Protein AF-X1IYK1-F1 (afdb_monomer)

pLDDT: mean 95.73, std 3.23, range [72.94, 98.81]

Sequence (205 aa):
MELVTGGYLEGFYYHPRVDKEFLSQKGEGLIALSGCAKGEIPFLLSQNKVDKAKEICQFYKNLYGEDFYLEVQDVGLEFQKKINSSLVNLSQELSIPLIATNDVHYLNKEDAQAQDVLLCIQTGKTLDDTNRLKFSSSELYFRSSEEMEKTFSHLPQAISNTALISEKCNLELELGKIHLPVYRAPDGHNLDEYLRKLCQERLPD

Radius of gyration: 24.8 Å; Cα contacts (8 Å, |Δi|>4): 222; chains: 1; bounding box: 59×47×69 Å

Nearest PDB structures (foldseek):
  4iqj-assembly1_B  TM=9.342E-01  e=1.473E-15  Thermus aquaticus
  4iqj-assembly1_A  TM=9.490E-01  e=3.156E-15  Thermus aquaticus
  4iqj-assembly1_D  TM=9.235E-01  e=7.171E-15  Thermus aquaticus
  3e0d-assembly2_B  TM=9.280E-01  e=1.367E-14  Thermus aquaticus
  5fku-assembly1_A  TM=9.350E-01  e=6.443E-12  Escherichia coli K-12

InterPro domains:
  IPR004013 PHP domain [PF02811] (1-74)
  IPR004805 Error-prone DNA polymerase/DNA polymerase III subunit alpha DnaE/PolC [PTHR32294] (1-203)
  IPR016195 Polymerase/histidinol phosphatase-like [SSF89550] (7-165)

Foldseek 3Di:
DVQQVCQVPPVDDPGRDDDLVVCLVVVPPDQDEQDACPRPLNVCVLVVVLVVSLVVQVSVCVRNPLSYEYEQECQPDPSSVSSNVSSVVSCVVVVHHYAYDHQADEADLVCLVVVQVVQCVVVVHDPPDPPGDHDPGSRNHDDDLVVRCVVCVVPVRNHVVVVVVVVSDDDDDDPPDDDDPDDQDPPRDDPVVSVVVVCVVPDDD

Organism: NCBI:txid412755

Structure (mmCIF, N/CA/C/O backbone):
data_AF-X1IYK1-F1
#
_entry.id   AF-X1IYK1-F1
#
loop_
_atom_site.group_PDB
_atom_site.id
_atom_site.type_symbol
_atom_site.label_atom_id
_atom_site.label_alt_id
_atom_site.label_comp_id
_atom_site.label_asym_id
_atom_site.label_entity_id
_atom_site.label_seq_id
_atom_site.pdbx_PDB_ins_code
_atom_site.Cartn_x
_atom_site.Cartn_y
_atom_site.Cartn_z
_atom_site.occupancy
_atom_site.B_iso_or_equiv
_atom_site.auth_seq_id
_atom_site.auth_comp_id
_atom_site.auth_asym_id
_atom_site.auth_atom_id
_atom_site.pdbx_PDB_model_num
ATOM 1 N N . MET A 1 1 ? 4.252 -3.314 -13.281 1.00 88.12 1 MET A N 1
ATOM 2 C CA . MET A 1 1 ? 4.330 -2.159 -14.212 1.00 88.12 1 MET A CA 1
ATOM 3 C C . MET A 1 1 ? 3.024 -1.967 -14.979 1.00 88.12 1 MET A C 1
ATOM 5 O O . MET A 1 1 ? 2.478 -0.873 -14.944 1.00 88.12 1 MET A O 1
ATOM 9 N N . GLU A 1 2 ? 2.483 -3.015 -15.606 1.00 95.56 2 GLU A N 1
ATOM 10 C CA . GLU A 1 2 ? 1.302 -2.921 -16.484 1.00 95.56 2 GLU A CA 1
ATOM 11 C C . GLU A 1 2 ? 0.041 -2.361 -15.811 1.00 95.56 2 GLU A C 1
ATOM 13 O O . GLU A 1 2 ? -0.634 -1.542 -16.420 1.00 95.56 2 GLU A O 1
ATOM 18 N N . LEU A 1 3 ? -0.249 -2.721 -14.553 1.00 96.56 3 LEU A N 1
ATOM 19 C CA . LEU A 1 3 ? -1.414 -2.190 -13.826 1.00 96.56 3 LEU A CA 1
ATOM 20 C C . LEU A 1 3 ? -1.395 -0.658 -13.715 1.00 96.56 3 LEU A C 1
ATOM 22 O O . LEU A 1 3 ? -2.411 -0.006 -13.939 1.00 96.56 3 LEU A O 1
ATOM 26 N N . VAL A 1 4 ? -0.229 -0.078 -13.414 1.00 96.62 4 VAL A N 1
ATOM 27 C CA . VAL A 1 4 ? -0.064 1.380 -13.330 1.00 96.62 4 VAL A CA 1
ATOM 28 C C . VAL A 1 4 ? -0.251 1.997 -14.713 1.00 96.62 4 VAL A C 1
ATOM 30 O O . VAL A 1 4 ? -1.043 2.922 -14.867 1.00 96.62 4 VAL A O 1
ATOM 33 N N . THR A 1 5 ? 0.422 1.457 -15.732 1.00 97.06 5 THR A N 1
ATOM 34 C CA . THR A 1 5 ? 0.303 1.940 -17.113 1.00 97.06 5 THR A CA 1
ATOM 35 C C . THR A 1 5 ? -1.140 1.881 -17.618 1.00 97.06 5 THR A C 1
ATOM 37 O O . THR A 1 5 ? -1.650 2.897 -18.082 1.00 97.06 5 THR A O 1
ATOM 40 N N . GLY A 1 6 ? -1.825 0.745 -17.473 1.00 96.69 6 GLY A N 1
ATOM 41 C CA . GLY A 1 6 ? -3.224 0.585 -17.876 1.00 96.69 6 GLY A CA 1
ATOM 42 C C . GLY A 1 6 ? -4.160 1.512 -17.100 1.00 96.69 6 GLY A C 1
ATOM 43 O O . GLY A 1 6 ? -5.033 2.143 -17.691 1.00 96.69 6 GLY A O 1
ATOM 44 N N . GLY A 1 7 ? -3.919 1.713 -15.799 1.00 97.31 7 GLY A N 1
ATOM 45 C CA . GLY A 1 7 ? -4.703 2.655 -15.002 1.00 97.31 7 GLY A CA 1
ATOM 46 C C . GLY A 1 7 ? -4.635 4.099 -15.509 1.00 97.31 7 GLY A C 1
ATOM 47 O O . GLY A 1 7 ? -5.638 4.810 -15.449 1.00 97.31 7 GLY A O 1
ATOM 48 N N . TYR A 1 8 ? -3.483 4.524 -16.037 1.00 97.62 8 TYR A N 1
ATOM 49 C CA . TYR A 1 8 ? -3.305 5.848 -16.641 1.00 97.62 8 TYR A CA 1
ATOM 50 C C . TYR A 1 8 ? -3.786 5.934 -18.092 1.00 97.62 8 TYR A C 1
ATOM 52 O O . TYR A 1 8 ? -4.369 6.949 -18.464 1.00 97.62 8 TYR A O 1
ATOM 60 N N . LEU A 1 9 ? -3.520 4.918 -18.916 1.00 97.25 9 LEU A N 1
ATOM 61 C CA . LEU A 1 9 ? -3.817 4.968 -20.351 1.00 97.25 9 LEU A CA 1
ATOM 62 C C . LEU A 1 9 ? -5.276 4.627 -20.674 1.00 97.25 9 LEU A C 1
ATOM 64 O O . LEU A 1 9 ? -5.842 5.208 -21.595 1.00 97.25 9 LEU A O 1
ATOM 68 N N . GLU A 1 10 ? -5.882 3.709 -19.922 1.00 96.50 10 GLU A N 1
ATOM 69 C CA . GLU A 1 10 ? -7.191 3.124 -20.245 1.00 96.50 10 GLU A CA 1
ATOM 70 C C . GLU A 1 10 ? -8.228 3.373 -19.138 1.00 96.50 10 GLU A C 1
ATOM 72 O O . GLU A 1 10 ? -9.404 3.596 -19.419 1.00 96.50 10 GLU A O 1
ATOM 77 N N . GLY A 1 11 ? -7.804 3.387 -17.869 1.00 96.38 11 GLY A N 1
ATOM 78 C CA . GLY A 1 11 ? -8.706 3.482 -16.712 1.00 96.38 11 GLY A CA 1
ATOM 79 C C . GLY A 1 11 ? -8.981 4.895 -16.178 1.00 96.38 11 GLY A C 1
ATOM 80 O O . GLY A 1 11 ? -9.769 5.061 -15.229 1.00 96.38 11 GLY A O 1
ATOM 81 N N . PHE A 1 12 ? -8.336 5.920 -16.742 1.00 96.88 12 PHE A N 1
ATOM 82 C CA . PHE A 1 12 ? -8.345 7.269 -16.180 1.00 96.88 12 PHE A CA 1
ATOM 83 C C . PHE A 1 12 ? -9.724 7.933 -16.284 1.00 96.88 12 PHE A C 1
ATOM 85 O O . PHE A 1 12 ? -10.325 8.019 -17.352 1.00 96.88 12 PHE A O 1
ATOM 92 N N . TYR A 1 13 ? -10.217 8.442 -15.154 1.00 94.56 13 TYR A N 1
ATOM 93 C CA . TYR A 1 13 ? -11.385 9.327 -15.110 1.00 94.56 13 TYR A CA 1
ATOM 94 C C . TYR A 1 13 ? -11.055 10.579 -14.295 1.00 94.56 13 TYR A C 1
ATOM 96 O O . TYR A 1 13 ? -10.444 11.497 -14.824 1.00 94.56 13 TYR A O 1
ATOM 104 N N . TYR A 1 14 ? -11.368 10.603 -12.997 1.00 93.38 14 TYR A N 1
ATOM 105 C CA . TYR A 1 14 ? -10.809 11.605 -12.075 1.00 93.38 14 TYR A CA 1
ATOM 106 C C . TYR A 1 14 ? -9.432 11.194 -11.536 1.00 93.38 14 TYR A C 1
ATOM 108 O O . TYR A 1 14 ? -8.589 12.039 -11.247 1.00 93.38 14 TYR A O 1
ATOM 116 N N . HIS A 1 15 ? -9.210 9.885 -11.426 1.00 94.94 15 HIS A N 1
ATOM 117 C CA . HIS A 1 15 ? -7.968 9.253 -10.995 1.00 94.94 15 HIS A CA 1
ATOM 118 C C . HIS A 1 15 ? -7.678 8.054 -11.911 1.00 94.94 15 HIS A C 1
ATOM 120 O O . HIS A 1 15 ? -8.626 7.525 -12.511 1.00 94.94 15 HIS A O 1
ATOM 126 N N . PRO A 1 16 ? -6.412 7.613 -12.031 1.00 96.44 16 PRO A N 1
ATOM 127 C CA . PRO A 1 16 ? -6.095 6.345 -12.677 1.00 96.44 16 PRO A CA 1
ATOM 128 C C . PRO A 1 16 ? -6.697 5.195 -11.861 1.00 96.44 16 PRO A C 1
ATOM 130 O O . PRO A 1 16 ? -6.587 5.175 -10.634 1.00 96.44 16 PRO A O 1
ATOM 133 N N . ARG A 1 17 ? -7.380 4.258 -12.522 1.00 97.06 17 ARG A N 1
ATOM 134 C CA . ARG A 1 17 ? -8.112 3.155 -11.872 1.00 97.06 17 ARG A CA 1
ATOM 135 C C . ARG A 1 17 ? -7.851 1.853 -12.608 1.00 97.06 17 ARG A C 1
ATOM 137 O O . ARG A 1 17 ? -7.695 1.864 -13.820 1.00 97.06 17 ARG A O 1
ATOM 144 N N . VAL A 1 18 ? -7.885 0.746 -11.884 1.00 96.62 18 VAL A N 1
ATOM 145 C CA . VAL A 1 18 ? -7.850 -0.605 -12.452 1.00 96.62 18 VAL A CA 1
ATOM 146 C C . VAL A 1 18 ? -9.131 -1.332 -12.068 1.00 96.62 18 VAL A C 1
ATOM 148 O O . VAL A 1 18 ? -9.671 -1.097 -10.984 1.00 96.62 18 VAL A O 1
ATOM 151 N N . ASP A 1 19 ? -9.640 -2.177 -12.958 1.00 95.69 19 ASP A N 1
ATOM 152 C CA . ASP A 1 19 ? -10.794 -3.023 -12.672 1.00 95.69 19 ASP A CA 1
ATOM 153 C C . ASP A 1 19 ? -10.370 -4.438 -12.250 1.00 95.69 19 ASP A C 1
ATOM 155 O O . ASP A 1 19 ? -9.202 -4.829 -12.317 1.00 95.69 19 ASP A O 1
ATOM 159 N N . LYS A 1 20 ? -11.343 -5.210 -11.763 1.00 96.31 20 LYS A N 1
ATOM 160 C CA . LYS A 1 20 ? -11.120 -6.569 -11.261 1.00 96.31 20 LYS A CA 1
ATOM 161 C C . LYS A 1 20 ? -10.752 -7.561 -12.356 1.00 96.31 20 LYS A C 1
ATOM 163 O O . LYS A 1 20 ? -10.073 -8.542 -12.062 1.00 96.31 20 LYS A O 1
ATOM 168 N N . GLU A 1 21 ? -11.194 -7.331 -13.587 1.00 95.75 21 GLU A N 1
ATOM 169 C CA . GLU A 1 21 ? -10.852 -8.191 -14.715 1.00 95.75 21 GLU A CA 1
ATOM 170 C C . GLU A 1 21 ? -9.367 -8.036 -15.044 1.00 95.75 21 GLU A C 1
ATOM 172 O O . GLU A 1 21 ? -8.635 -9.023 -15.101 1.00 95.75 21 GLU A O 1
ATOM 177 N N . PHE A 1 22 ? -8.890 -6.797 -15.127 1.00 95.88 22 PHE A N 1
ATOM 178 C CA . PHE A 1 22 ? -7.490 -6.493 -15.365 1.00 95.88 22 PHE A CA 1
ATOM 179 C C . PHE A 1 22 ? -6.596 -6.934 -14.201 1.00 95.88 22 PHE A C 1
ATOM 181 O O . PHE A 1 22 ? -5.535 -7.517 -14.431 1.00 95.88 22 PHE A O 1
ATOM 188 N N . LEU A 1 23 ? -7.048 -6.767 -12.949 1.00 95.75 23 LEU A N 1
ATOM 189 C CA . LEU A 1 23 ? -6.372 -7.355 -11.784 1.00 95.75 23 LEU A CA 1
ATOM 190 C C . LEU A 1 23 ? -6.286 -8.882 -11.884 1.00 95.75 23 LEU A C 1
ATOM 192 O O . LEU A 1 23 ? -5.250 -9.447 -11.546 1.00 95.75 23 LEU A O 1
ATOM 196 N N . SER A 1 24 ? -7.331 -9.546 -12.387 1.00 95.12 24 SER A N 1
ATOM 197 C CA . SER A 1 24 ? -7.333 -11.004 -12.555 1.00 95.12 24 SER A CA 1
ATOM 198 C C . SER A 1 24 ? -6.338 -11.476 -13.616 1.00 95.12 24 SER A C 1
ATOM 200 O O . SER A 1 24 ? -5.760 -12.549 -13.488 1.00 95.12 24 SER A O 1
ATOM 202 N N . GLN A 1 25 ? -6.104 -10.663 -14.647 1.00 95.38 25 GLN A N 1
ATOM 203 C CA . GLN A 1 25 ? -5.143 -10.962 -15.711 1.00 95.38 25 GLN A CA 1
ATOM 204 C C . GLN A 1 25 ? -3.691 -10.677 -15.305 1.00 95.38 25 GLN A C 1
ATOM 206 O O . GLN A 1 25 ? -2.776 -11.301 -15.836 1.00 95.38 25 GLN A O 1
ATOM 211 N N . LYS A 1 26 ? -3.470 -9.710 -14.405 1.00 95.31 26 LYS A N 1
ATOM 212 C CA . LYS A 1 26 ? -2.141 -9.180 -14.044 1.00 95.31 26 LYS A CA 1
ATOM 213 C C . LYS A 1 26 ? -1.785 -9.375 -12.565 1.00 95.31 26 LYS A C 1
ATOM 215 O O . LYS A 1 26 ? -0.943 -8.649 -12.041 1.00 95.31 26 LYS A O 1
ATOM 220 N N . GLY A 1 27 ? -2.451 -10.313 -11.892 1.00 89.12 27 GLY A N 1
ATOM 221 C CA . GLY A 1 27 ? -2.323 -10.557 -10.452 1.00 89.12 27 GLY A CA 1
ATOM 222 C C . GLY A 1 27 ? -1.130 -11.424 -10.039 1.00 89.12 27 GLY A C 1
ATOM 223 O O . GLY A 1 27 ? -0.798 -11.464 -8.858 1.00 89.12 27 GLY A O 1
ATOM 224 N N . GLU A 1 28 ? -0.485 -12.112 -10.984 1.00 93.44 28 GLU A N 1
ATOM 225 C CA . GLU A 1 28 ? 0.642 -13.006 -10.699 1.00 93.44 28 GLU A CA 1
ATOM 226 C C . GLU A 1 28 ? 1.837 -12.247 -10.097 1.00 93.44 28 GLU A C 1
ATOM 228 O O . GLU A 1 28 ? 2.225 -11.181 -10.578 1.00 93.44 28 GLU A O 1
ATOM 233 N N . GLY A 1 29 ? 2.427 -12.809 -9.036 1.00 95.06 29 GLY A N 1
ATOM 234 C CA . GLY A 1 29 ? 3.575 -12.222 -8.338 1.00 95.06 29 GLY A CA 1
ATOM 235 C C . GLY A 1 29 ? 3.242 -11.003 -7.470 1.00 95.06 29 GLY A C 1
ATOM 236 O O . GLY A 1 29 ? 4.159 -10.302 -7.042 1.00 95.06 29 GLY A O 1
ATOM 237 N N . LEU 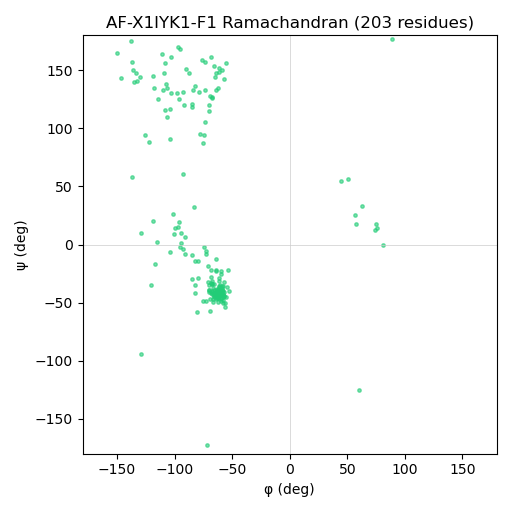A 1 30 ? 1.956 -10.726 -7.217 1.00 97.12 30 LEU A N 1
ATOM 238 C CA . LEU A 1 30 ? 1.507 -9.626 -6.364 1.00 97.12 30 LEU A CA 1
ATOM 239 C C . LEU A 1 30 ? 0.971 -10.133 -5.023 1.00 97.12 30 LEU A C 1
ATOM 241 O O . LEU A 1 30 ? 0.179 -11.069 -4.970 1.00 97.12 30 LEU A O 1
ATOM 245 N N . ILE A 1 31 ? 1.342 -9.428 -3.955 1.00 98.19 31 ILE A N 1
ATOM 246 C CA . ILE A 1 31 ? 0.731 -9.550 -2.630 1.00 98.19 31 ILE A CA 1
ATOM 247 C C . ILE A 1 31 ? -0.294 -8.427 -2.477 1.00 98.19 31 ILE A C 1
ATOM 249 O O . ILE A 1 31 ? 0.012 -7.263 -2.745 1.00 98.19 31 ILE A O 1
ATOM 253 N N . ALA A 1 32 ? -1.508 -8.767 -2.047 1.00 98.19 32 ALA A N 1
ATOM 254 C CA . ALA A 1 32 ? -2.618 -7.831 -1.933 1.00 98.19 32 ALA A CA 1
ATOM 255 C C . ALA A 1 32 ? -3.098 -7.687 -0.486 1.00 98.19 32 ALA A C 1
ATOM 257 O O . ALA A 1 32 ? -3.315 -8.666 0.230 1.00 98.19 32 ALA A O 1
ATOM 258 N N . LEU A 1 33 ? -3.307 -6.437 -0.076 1.00 98.62 33 LEU A N 1
ATOM 259 C CA . LEU A 1 33 ? -3.857 -6.068 1.224 1.00 98.62 33 LEU A CA 1
ATOM 260 C C . LEU A 1 33 ? -5.279 -5.527 1.035 1.00 98.62 33 LEU A C 1
ATOM 262 O O . LEU A 1 33 ? -5.570 -4.891 0.021 1.00 98.62 33 LEU A O 1
ATOM 266 N N . SER A 1 34 ? -6.178 -5.747 1.999 1.00 98.31 34 SER A N 1
ATOM 267 C CA . SER A 1 34 ? -7.572 -5.280 1.890 1.00 98.31 34 SER A CA 1
ATOM 268 C C . SER A 1 34 ? -7.740 -3.752 1.844 1.00 98.31 34 SER A C 1
ATOM 270 O O . SER A 1 34 ? -8.837 -3.276 1.531 1.00 98.31 34 SER A O 1
ATOM 272 N N . GLY A 1 35 ? -6.685 -2.991 2.151 1.00 97.25 35 GLY A N 1
ATOM 273 C CA . GLY A 1 35 ? -6.652 -1.536 2.111 1.00 97.25 35 GLY A CA 1
ATOM 274 C C . GLY A 1 35 ? -7.095 -0.872 3.414 1.00 97.25 35 GLY A C 1
ATOM 275 O O . GLY A 1 35 ? -7.557 -1.518 4.356 1.00 97.25 35 GLY A O 1
ATOM 276 N N . CYS A 1 36 ? -7.007 0.461 3.430 1.00 95.69 36 CYS A N 1
ATOM 277 C CA . CYS A 1 36 ? -7.476 1.312 4.525 1.00 95.69 36 CYS A CA 1
ATOM 278 C C . CYS A 1 36 ? -9.015 1.373 4.598 1.00 95.69 36 CYS A C 1
ATOM 280 O O . CYS A 1 36 ? -9.723 0.713 3.842 1.00 95.69 36 CYS A O 1
ATOM 282 N N . ALA A 1 37 ? -9.578 2.236 5.449 1.00 94.62 37 ALA A N 1
ATOM 283 C CA . ALA A 1 37 ? -11.032 2.407 5.595 1.00 94.62 37 ALA A CA 1
ATOM 284 C C . ALA A 1 37 ? -11.809 2.699 4.290 1.00 94.62 37 ALA A C 1
ATOM 286 O O . ALA A 1 37 ? -13.021 2.482 4.235 1.00 94.62 37 ALA A O 1
ATOM 287 N N . LYS A 1 38 ? -11.133 3.210 3.251 1.00 94.56 38 LYS A N 1
ATOM 288 C CA . LYS A 1 38 ? -11.708 3.452 1.915 1.00 94.56 38 LYS A CA 1
ATOM 289 C C . LYS A 1 38 ? -11.559 2.264 0.954 1.00 94.56 38 LYS A C 1
ATOM 291 O O . LYS A 1 38 ? -12.133 2.308 -0.132 1.00 94.56 38 LYS A O 1
ATOM 296 N N . GLY A 1 39 ? -10.802 1.234 1.328 1.00 97.00 39 GLY A N 1
ATOM 297 C CA . GLY A 1 39 ? -10.708 -0.026 0.596 1.00 97.00 39 GLY A CA 1
ATOM 298 C C . GLY A 1 39 ? -12.064 -0.724 0.529 1.00 97.00 39 GLY A C 1
ATOM 299 O O . GLY A 1 39 ? -12.913 -0.543 1.401 1.00 97.00 39 GLY A O 1
ATOM 300 N N . GLU A 1 40 ? -12.286 -1.521 -0.516 1.00 98.00 40 GLU A N 1
ATOM 301 C CA . GLU A 1 40 ? -13.600 -2.101 -0.822 1.00 98.00 40 GLU A CA 1
ATOM 302 C C . GLU A 1 40 ? -14.187 -2.898 0.358 1.00 98.00 40 GLU A C 1
ATOM 304 O O . GLU A 1 40 ? -15.351 -2.709 0.718 1.00 98.00 40 GLU A O 1
ATOM 309 N N . ILE A 1 41 ? -13.368 -3.738 0.999 1.00 98.56 41 ILE A N 1
ATOM 310 C CA . ILE A 1 41 ? -13.779 -4.574 2.134 1.00 98.56 41 ILE A CA 1
ATOM 311 C C . ILE A 1 41 ? -14.051 -3.714 3.385 1.00 98.56 41 ILE A C 1
ATOM 313 O O . ILE A 1 41 ? -15.189 -3.739 3.865 1.00 98.56 41 ILE A O 1
ATOM 317 N N . PRO A 1 42 ? -13.098 -2.905 3.903 1.00 98.12 42 PRO A N 1
ATOM 318 C CA . PRO A 1 42 ? -13.355 -1.992 5.022 1.00 98.12 42 PRO A CA 1
ATOM 319 C C . PRO A 1 42 ? -14.549 -1.057 4.812 1.00 98.12 42 PRO A C 1
ATOM 321 O O . PRO A 1 42 ? -15.349 -0.850 5.728 1.00 98.12 42 PRO A O 1
ATOM 324 N N . PHE A 1 43 ? -14.718 -0.532 3.597 1.00 98.06 43 PHE A N 1
ATOM 325 C CA . PHE A 1 43 ? -15.835 0.339 3.265 1.00 98.06 43 PHE A CA 1
ATOM 326 C C . PHE A 1 43 ? -17.174 -0.398 3.378 1.00 98.06 43 PHE A C 1
ATOM 328 O O . PHE A 1 43 ? -18.092 0.110 4.023 1.00 98.06 43 PHE A O 1
ATOM 335 N N . LEU A 1 44 ? -17.297 -1.613 2.831 1.00 98.50 44 LEU A N 1
ATOM 336 C CA . LEU A 1 44 ? -18.507 -2.433 2.979 1.00 98.50 44 LEU A CA 1
ATOM 337 C C . LEU A 1 44 ? -18.811 -2.750 4.449 1.00 98.50 44 LEU A C 1
ATOM 339 O O . LEU A 1 44 ? -19.970 -2.663 4.864 1.00 98.50 44 LEU A O 1
ATOM 343 N N . LEU A 1 45 ? -17.781 -3.045 5.246 1.00 98.12 45 LEU A N 1
ATOM 344 C CA . LEU A 1 45 ? -17.915 -3.272 6.686 1.00 98.12 45 LEU A CA 1
ATOM 345 C C . LEU A 1 45 ? -18.415 -2.024 7.421 1.00 98.12 45 LEU A C 1
ATOM 347 O O . LEU A 1 45 ? -19.321 -2.129 8.245 1.00 98.12 45 LEU A O 1
ATOM 351 N N . SER A 1 46 ? -17.921 -0.833 7.065 1.00 96.31 46 SER A N 1
ATOM 352 C CA . SER A 1 46 ? -18.409 0.438 7.629 1.00 96.31 46 SER A CA 1
ATOM 353 C C . SER A 1 46 ? -19.904 0.683 7.367 1.00 96.31 46 SER A C 1
ATOM 355 O O . SER A 1 46 ? -20.569 1.379 8.131 1.00 96.31 46 SER A O 1
ATOM 357 N N . GLN A 1 47 ? -20.440 0.081 6.301 1.00 97.19 47 GLN A N 1
ATOM 358 C CA . GLN A 1 47 ? -21.848 0.149 5.907 1.00 97.19 47 GLN A CA 1
ATOM 359 C C . GLN A 1 47 ? -22.673 -1.036 6.436 1.00 97.19 47 GLN A C 1
ATOM 361 O O . GLN A 1 47 ? -23.814 -1.218 6.012 1.00 97.19 47 GLN A O 1
ATOM 366 N N . ASN A 1 48 ? -22.110 -1.860 7.327 1.00 96.25 48 ASN A N 1
ATOM 367 C CA . ASN A 1 48 ? -22.706 -3.098 7.844 1.00 96.25 48 ASN A CA 1
ATOM 368 C C . ASN A 1 48 ? -23.080 -4.122 6.748 1.00 96.25 48 ASN A C 1
ATOM 370 O O . ASN A 1 48 ? -23.963 -4.955 6.945 1.00 96.25 48 ASN A O 1
ATOM 374 N N . LYS A 1 49 ? -22.416 -4.092 5.584 1.00 98.19 49 LYS A N 1
ATOM 375 C CA . LYS A 1 49 ? -22.649 -5.022 4.462 1.00 98.19 49 LYS A CA 1
ATOM 376 C C . LYS A 1 49 ? -21.701 -6.220 4.541 1.00 98.19 49 LYS A C 1
ATOM 378 O O . LYS A 1 49 ? -20.887 -6.434 3.644 1.00 98.19 49 LYS A O 1
ATOM 383 N N . VAL A 1 50 ? -21.800 -6.980 5.630 1.00 97.62 50 VAL A N 1
ATOM 384 C CA . VAL A 1 50 ? -20.859 -8.064 5.963 1.00 97.62 50 VAL A CA 1
ATOM 385 C C . VAL A 1 50 ? -20.849 -9.172 4.908 1.00 97.62 50 VAL A C 1
ATOM 387 O O . VAL A 1 50 ? -19.774 -9.581 4.485 1.00 97.62 50 VAL A O 1
ATOM 390 N N . ASP A 1 51 ? -22.013 -9.604 4.419 1.00 98.19 51 ASP A N 1
ATOM 391 C CA . ASP A 1 51 ? -22.088 -10.679 3.417 1.00 98.19 51 ASP A CA 1
ATOM 392 C C . ASP A 1 51 ? -21.389 -10.291 2.109 1.00 98.19 51 ASP A C 1
ATOM 394 O O . ASP A 1 51 ? -20.600 -11.058 1.565 1.00 98.19 51 ASP A O 1
ATOM 398 N N . LYS A 1 52 ? -21.569 -9.042 1.663 1.00 98.56 52 LYS A N 1
ATOM 399 C CA . LYS A 1 52 ? -20.839 -8.524 0.499 1.00 98.56 52 LYS A CA 1
ATOM 400 C C . LYS A 1 52 ? -19.342 -8.450 0.765 1.00 98.56 52 LYS A C 1
ATOM 402 O O . LYS A 1 52 ? -18.557 -8.801 -0.104 1.00 98.56 52 LYS A O 1
ATOM 407 N N . ALA A 1 53 ? -18.928 -8.012 1.954 1.00 98.62 53 ALA A N 1
ATOM 408 C CA . ALA A 1 53 ? -17.512 -7.996 2.313 1.00 98.62 53 ALA A CA 1
ATOM 409 C C . ALA A 1 53 ? -16.899 -9.407 2.242 1.00 98.62 53 ALA A C 1
ATOM 411 O O . ALA A 1 53 ? -15.797 -9.549 1.722 1.00 98.62 53 ALA A O 1
ATOM 412 N N . LYS A 1 54 ? -17.630 -10.450 2.666 1.00 98.56 54 LYS A N 1
ATOM 413 C CA . LYS A 1 54 ? -17.208 -11.856 2.527 1.00 98.56 54 LYS A CA 1
ATOM 414 C C . LYS A 1 54 ? -17.043 -12.278 1.073 1.00 98.56 54 LYS A C 1
ATOM 416 O O . LYS A 1 54 ? -16.021 -12.869 0.738 1.00 98.56 54 LYS A O 1
ATOM 421 N N . GLU A 1 55 ? -18.004 -11.948 0.210 1.00 98.50 55 GLU A N 1
ATOM 422 C CA . GLU A 1 55 ? -17.909 -12.222 -1.231 1.00 98.50 55 GLU A CA 1
ATOM 423 C C . GLU A 1 55 ? -16.651 -11.584 -1.835 1.00 98.50 55 GLU A C 1
ATOM 425 O O . GLU A 1 55 ? -15.913 -12.233 -2.577 1.00 98.50 55 GLU A O 1
ATOM 430 N N . ILE A 1 56 ? -16.363 -10.330 -1.470 1.00 98.50 56 ILE A N 1
ATOM 431 C CA . ILE A 1 56 ? -15.174 -9.618 -1.949 1.00 98.50 56 ILE A CA 1
ATOM 432 C C . ILE A 1 56 ? -13.882 -10.224 -1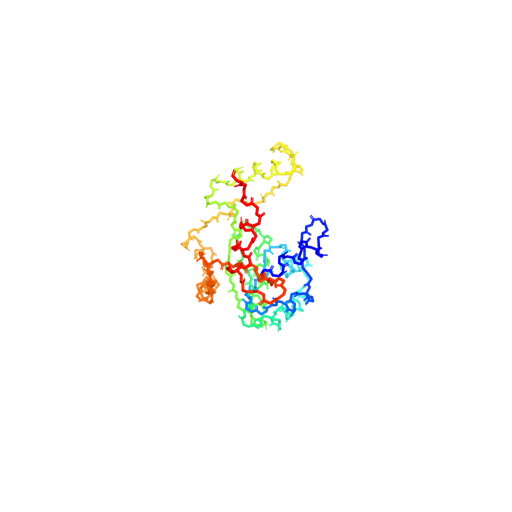.382 1.00 98.50 56 ILE A C 1
ATOM 434 O O . ILE A 1 56 ? -12.918 -10.398 -2.127 1.00 98.50 56 ILE A O 1
ATOM 438 N N . CYS A 1 57 ? -13.853 -10.597 -0.100 1.00 98.62 57 CYS A N 1
ATOM 439 C CA . CYS A 1 57 ? -12.726 -11.327 0.481 1.00 98.62 57 CYS A CA 1
ATOM 440 C C . CYS A 1 57 ? -12.461 -12.632 -0.272 1.00 98.62 57 CYS A C 1
ATOM 442 O O . CYS A 1 57 ? -11.312 -12.931 -0.581 1.00 98.62 57 CYS A O 1
ATOM 444 N N . GLN A 1 58 ? -13.509 -13.392 -0.599 1.00 98.19 58 GLN A N 1
ATOM 445 C CA . GLN A 1 58 ? -13.369 -14.645 -1.334 1.00 98.19 58 GLN A CA 1
ATOM 446 C C . GLN A 1 58 ? -12.878 -14.413 -2.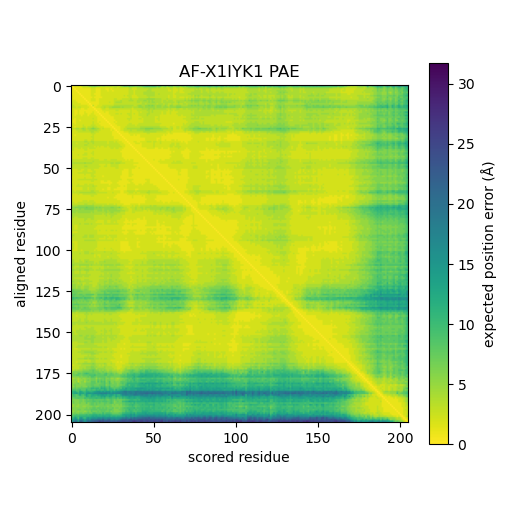765 1.00 98.19 58 GLN A C 1
ATOM 448 O O . GLN A 1 58 ? -12.058 -15.187 -3.249 1.00 98.19 58 GLN A O 1
ATOM 453 N N . PHE A 1 59 ? -13.328 -13.344 -3.430 1.00 98.06 59 PHE A N 1
ATOM 454 C CA . PHE A 1 59 ? -12.809 -12.953 -4.741 1.00 98.06 59 PHE A CA 1
ATOM 455 C C . PHE A 1 59 ? -11.289 -12.739 -4.697 1.00 98.06 59 PHE A C 1
ATOM 457 O O . PHE A 1 59 ? -10.563 -13.378 -5.456 1.00 98.06 59 PHE A O 1
ATOM 464 N N . TYR A 1 60 ? -10.795 -11.900 -3.780 1.00 98.31 60 TYR A N 1
ATOM 465 C CA . TYR A 1 60 ? -9.359 -11.621 -3.683 1.00 98.31 60 TYR A CA 1
ATOM 466 C C . TYR A 1 60 ? -8.558 -12.819 -3.164 1.00 98.31 60 TYR A C 1
ATOM 468 O O . TYR A 1 60 ? -7.460 -13.061 -3.654 1.00 98.31 60 TYR A O 1
ATOM 476 N N . LYS A 1 61 ? -9.122 -13.625 -2.255 1.00 97.75 61 LYS A N 1
ATOM 477 C CA . LYS A 1 61 ? -8.519 -14.894 -1.827 1.00 97.75 61 LYS A CA 1
ATOM 478 C C . LYS A 1 61 ? -8.388 -15.879 -2.991 1.00 97.75 61 LYS A C 1
ATOM 480 O O . LYS A 1 61 ? -7.366 -16.536 -3.111 1.00 97.75 61 LYS A O 1
ATOM 485 N N . ASN A 1 62 ? -9.389 -15.980 -3.864 1.00 96.69 62 ASN A N 1
ATOM 486 C CA . ASN A 1 62 ? -9.308 -16.839 -5.049 1.00 96.69 62 ASN A CA 1
ATOM 487 C C . ASN A 1 62 ? -8.277 -16.321 -6.059 1.00 96.69 62 ASN A C 1
ATOM 489 O O . ASN A 1 62 ? -7.654 -17.123 -6.746 1.00 96.69 62 ASN A O 1
ATOM 493 N N . LEU A 1 63 ? -8.120 -14.998 -6.157 1.00 97.12 63 LEU A N 1
ATOM 494 C CA . LEU A 1 63 ? -7.192 -14.372 -7.092 1.00 97.12 63 LEU A CA 1
ATOM 495 C C . LEU A 1 63 ? -5.728 -14.479 -6.638 1.00 97.12 63 LEU A C 1
ATOM 497 O O . LEU A 1 63 ? -4.876 -14.868 -7.428 1.00 97.12 63 LEU A O 1
ATOM 501 N N . TYR A 1 64 ? -5.438 -14.141 -5.381 1.00 97.81 64 TYR A N 1
ATOM 502 C CA . TYR A 1 64 ? -4.065 -14.066 -4.863 1.00 97.81 64 TYR A CA 1
ATOM 503 C C . TYR A 1 64 ? -3.680 -15.253 -3.965 1.00 97.81 64 TYR A C 1
ATOM 505 O O . TYR A 1 64 ? -2.527 -15.378 -3.565 1.00 97.81 64 TYR A O 1
ATOM 513 N N . GLY A 1 65 ? -4.617 -16.142 -3.628 1.00 96.44 65 GLY A N 1
ATOM 514 C CA . GLY A 1 65 ? -4.352 -17.308 -2.785 1.00 96.44 65 GLY A CA 1
ATOM 515 C C . GLY A 1 65 ? -3.835 -16.922 -1.397 1.00 96.44 65 GLY A C 1
ATOM 516 O O . GLY A 1 65 ? -4.464 -16.146 -0.676 1.00 96.44 65 GLY A O 1
ATOM 517 N N . GLU A 1 66 ? -2.674 -17.471 -1.040 1.00 96.12 66 GLU A N 1
ATOM 518 C CA . GLU A 1 66 ? -1.973 -17.219 0.230 1.00 96.12 66 GLU A CA 1
ATOM 519 C C . GLU A 1 66 ? -1.334 -15.820 0.311 1.00 96.12 66 GLU A C 1
ATOM 521 O O . GLU A 1 66 ? -0.846 -15.420 1.368 1.00 96.12 66 GLU A O 1
ATOM 526 N N . ASP A 1 67 ? -1.331 -15.072 -0.796 1.00 98.00 67 ASP A N 1
ATOM 527 C CA . ASP A 1 67 ? -0.779 -13.721 -0.888 1.00 98.00 67 ASP A CA 1
ATOM 528 C C . ASP A 1 67 ? -1.852 -12.625 -0.730 1.00 98.00 67 ASP A C 1
ATOM 530 O O . ASP A 1 67 ? -1.599 -11.448 -0.999 1.00 98.00 67 ASP A O 1
ATOM 534 N N . PHE A 1 68 ? -3.045 -12.985 -0.239 1.00 98.62 68 PHE A N 1
ATOM 535 C CA . PHE A 1 68 ? -4.074 -12.037 0.191 1.00 98.62 68 PHE A CA 1
ATOM 536 C C . PHE A 1 68 ? -4.152 -11.912 1.716 1.00 98.62 68 PHE A C 1
ATOM 538 O O . PHE A 1 68 ? -4.304 -12.908 2.425 1.00 98.62 68 PHE A O 1
ATOM 545 N N . TYR A 1 69 ? -4.140 -10.676 2.218 1.00 98.81 69 TYR A N 1
ATOM 546 C CA . TYR A 1 69 ? -4.181 -10.376 3.649 1.00 98.81 69 TYR A CA 1
ATOM 547 C C . TYR A 1 69 ? -5.255 -9.334 3.979 1.00 98.81 69 TYR A C 1
ATOM 549 O O . TYR A 1 69 ? -5.474 -8.366 3.245 1.00 98.81 69 TYR A O 1
ATOM 557 N N . LEU A 1 70 ? -5.898 -9.496 5.136 1.00 98.81 70 LEU A N 1
ATOM 558 C CA . LEU A 1 70 ? -6.779 -8.478 5.702 1.00 98.81 70 LEU A CA 1
ATOM 559 C C . LEU A 1 70 ? -5.951 -7.466 6.499 1.00 98.81 70 LEU A C 1
ATOM 561 O O . LEU A 1 70 ? -5.258 -7.810 7.453 1.00 98.81 70 LEU A O 1
ATOM 565 N N . GLU A 1 71 ? -6.026 -6.208 6.099 1.00 98.69 71 GLU A N 1
ATOM 566 C CA . GLU A 1 71 ? -5.204 -5.122 6.619 1.00 98.69 71 GLU A CA 1
ATOM 567 C C . GLU A 1 71 ? -5.894 -4.418 7.787 1.00 98.69 71 GLU A C 1
ATOM 569 O O . GLU A 1 71 ? -6.980 -3.857 7.637 1.00 98.69 71 GLU A O 1
ATOM 574 N N . VAL A 1 72 ? -5.257 -4.431 8.958 1.00 98.56 72 VAL A N 1
ATOM 575 C CA . VAL A 1 72 ? -5.707 -3.704 10.147 1.00 98.56 72 VAL A CA 1
ATOM 576 C C . VAL A 1 72 ? -4.810 -2.499 10.400 1.00 98.56 72 VAL A C 1
ATOM 578 O O . VAL A 1 72 ? -3.586 -2.583 10.368 1.00 98.56 72 VAL A O 1
ATOM 581 N N . GLN A 1 73 ? -5.443 -1.365 10.681 1.00 97.69 73 GLN A N 1
ATOM 582 C CA . GLN A 1 73 ? -4.785 -0.082 10.927 1.00 97.69 73 GLN A CA 1
ATOM 583 C C . GLN A 1 73 ? -5.385 0.533 12.186 1.00 97.69 73 GLN A C 1
ATOM 585 O O . GLN A 1 73 ? -6.596 0.445 12.381 1.00 97.69 73 GLN A O 1
ATOM 590 N N . ASP A 1 74 ? -4.589 1.165 13.046 1.00 95.38 74 ASP A N 1
ATOM 591 C CA . ASP A 1 74 ? -5.111 1.905 14.201 1.00 95.38 74 ASP A CA 1
ATOM 592 C C . ASP A 1 74 ? -4.588 3.338 14.200 1.00 95.38 74 ASP A C 1
ATOM 594 O O . ASP A 1 74 ? -3.517 3.662 14.719 1.00 95.38 74 ASP A O 1
ATOM 598 N N . VAL A 1 75 ? -5.415 4.199 13.617 1.00 92.75 75 VAL A N 1
ATOM 599 C CA . VAL A 1 75 ? -5.190 5.639 13.525 1.00 92.75 75 VAL A CA 1
ATOM 600 C C . VAL A 1 75 ? -5.911 6.400 14.646 1.00 92.75 75 VAL A C 1
ATOM 602 O O . VAL A 1 75 ? -6.180 7.589 14.510 1.00 92.75 75 VAL A O 1
ATOM 605 N N . GLY A 1 76 ? -6.285 5.736 15.746 1.00 92.56 76 GLY A N 1
ATOM 606 C CA . GLY A 1 76 ? -6.916 6.373 16.908 1.00 92.56 76 GLY A CA 1
ATOM 607 C C . GLY A 1 76 ? -8.384 6.771 16.711 1.00 92.56 76 GLY A C 1
ATOM 608 O O . GLY A 1 76 ? -8.905 7.590 17.466 1.00 92.56 76 GLY A O 1
ATOM 609 N N . LEU A 1 77 ? -9.066 6.215 15.704 1.00 94.69 77 LEU A N 1
ATOM 610 C CA . LEU A 1 77 ? -10.451 6.557 15.363 1.00 94.69 77 LEU A CA 1
ATOM 611 C C . LEU A 1 77 ? -11.411 5.409 15.700 1.00 94.69 77 LEU A C 1
ATOM 613 O O . LEU A 1 77 ? -11.199 4.261 15.317 1.00 94.69 77 LEU A O 1
ATOM 617 N N . GLU A 1 78 ? -12.524 5.724 16.365 1.00 94.69 78 GLU A N 1
ATOM 618 C CA . GLU A 1 78 ? -13.497 4.717 16.820 1.00 94.69 78 GLU A CA 1
ATOM 619 C C . GLU A 1 78 ? -14.135 3.917 15.677 1.00 94.69 78 GLU A C 1
ATOM 621 O O . GLU A 1 78 ? -14.384 2.718 15.814 1.00 94.69 78 GLU A O 1
ATOM 626 N N . PHE A 1 79 ? -14.380 4.543 14.521 1.00 93.88 79 PHE A N 1
ATOM 627 C CA . PHE A 1 79 ? -14.905 3.807 13.368 1.00 93.88 79 PHE A CA 1
ATOM 628 C C . PHE A 1 79 ? -13.888 2.778 12.849 1.00 93.88 79 PHE A C 1
ATOM 630 O O . PHE A 1 79 ? -14.288 1.693 12.431 1.00 93.88 79 PHE A O 1
ATOM 637 N N . GLN A 1 80 ? -12.587 3.085 12.922 1.00 95.62 80 GLN A N 1
ATOM 638 C CA . GLN A 1 80 ? -11.524 2.182 12.489 1.00 95.62 80 GLN A CA 1
ATOM 639 C C . GLN A 1 80 ? -11.452 0.959 13.409 1.00 95.62 80 GLN A C 1
ATOM 641 O O . GLN A 1 80 ? -11.346 -0.162 12.923 1.00 95.62 80 GLN A O 1
ATOM 646 N N . LYS A 1 81 ? -11.623 1.139 14.726 1.00 95.81 81 LYS A N 1
ATOM 647 C CA . LYS A 1 81 ? -11.699 0.015 15.676 1.00 95.81 81 LYS A CA 1
ATOM 648 C C . LYS A 1 81 ? -12.833 -0.954 15.330 1.00 95.81 81 LYS A C 1
ATOM 650 O O . LYS A 1 81 ? -12.619 -2.162 15.322 1.00 95.81 81 LYS A O 1
ATOM 655 N N . LYS A 1 82 ? -14.018 -0.438 14.973 1.00 96.56 82 LYS A N 1
ATOM 656 C CA . LYS A 1 82 ? -15.166 -1.265 14.543 1.00 96.56 82 LYS A CA 1
ATOM 657 C C . LYS A 1 82 ? -14.876 -2.047 13.259 1.00 96.56 82 LYS A C 1
ATOM 659 O O . LYS A 1 82 ? -15.247 -3.219 13.154 1.00 96.56 82 LYS A O 1
ATOM 664 N N . ILE A 1 83 ? -14.207 -1.407 12.297 1.00 97.88 83 ILE A N 1
ATOM 665 C CA . ILE A 1 83 ? -13.746 -2.063 11.068 1.00 97.88 83 ILE A CA 1
ATOM 666 C C . ILE A 1 83 ? -12.751 -3.175 11.417 1.00 97.88 83 ILE A C 1
ATOM 668 O O . ILE A 1 83 ? -12.964 -4.309 10.999 1.00 97.88 83 ILE A O 1
ATOM 672 N N . ASN A 1 84 ? -11.735 -2.898 12.241 1.00 98.06 84 ASN A N 1
ATOM 673 C CA . ASN A 1 84 ? -10.733 -3.888 12.648 1.00 98.06 84 ASN A CA 1
ATOM 674 C C . ASN A 1 84 ? -11.369 -5.098 13.340 1.00 98.06 84 ASN A C 1
ATOM 676 O O . ASN A 1 84 ? -11.049 -6.228 12.989 1.00 98.06 84 ASN A O 1
ATOM 680 N N . SER A 1 85 ? -12.313 -4.896 14.266 1.00 97.81 85 SER A N 1
ATOM 681 C CA . SER A 1 85 ? -13.037 -6.013 14.894 1.00 97.81 85 SER A CA 1
ATOM 682 C C . SER A 1 85 ? -13.767 -6.879 13.863 1.00 97.81 85 SER A C 1
ATOM 684 O O . SER A 1 85 ? -13.756 -8.104 13.956 1.00 97.81 85 SER A O 1
ATOM 686 N N . SER A 1 86 ? -14.366 -6.255 12.848 1.00 98.06 86 SER A N 1
ATOM 687 C CA . SER A 1 86 ? -15.047 -6.976 11.770 1.00 98.06 86 SER A CA 1
ATOM 688 C C . SER A 1 86 ? -14.060 -7.725 10.865 1.00 98.06 86 SER A C 1
ATOM 690 O O . SER A 1 86 ? -14.328 -8.861 10.485 1.00 98.06 86 SER A O 1
ATOM 692 N N . LEU A 1 87 ? -12.900 -7.133 10.567 1.00 98.62 87 LEU A N 1
ATOM 693 C CA . LEU A 1 87 ? -11.824 -7.782 9.814 1.00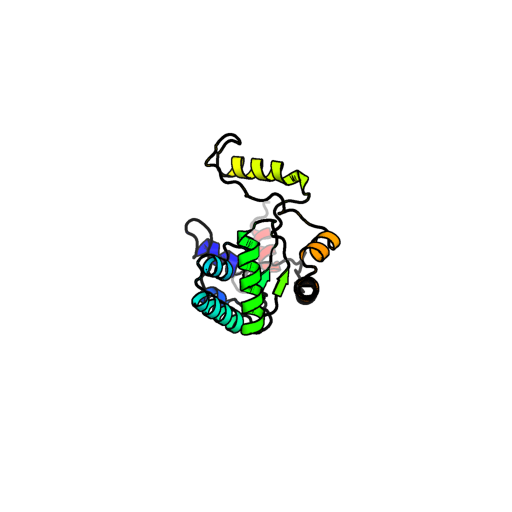 98.62 87 LEU A CA 1
ATOM 694 C C . LEU A 1 87 ? -11.243 -8.985 10.564 1.00 98.62 87 LEU A C 1
ATOM 696 O O . LEU A 1 87 ? -10.992 -10.012 9.943 1.00 98.62 87 LEU A O 1
ATOM 700 N N . VAL A 1 88 ? -11.085 -8.901 11.888 1.00 98.50 88 VAL A N 1
ATOM 701 C CA . VAL A 1 88 ? -10.648 -10.035 12.721 1.00 98.50 88 VAL A CA 1
ATOM 702 C C . VAL A 1 88 ? -11.645 -11.192 12.633 1.00 98.50 88 VAL A C 1
ATOM 704 O O . VAL A 1 88 ? -11.236 -12.336 12.443 1.00 98.50 88 VAL A O 1
ATOM 707 N N . ASN A 1 89 ? -12.947 -10.903 12.691 1.00 98.25 89 ASN A N 1
ATOM 708 C CA . ASN A 1 89 ? -13.977 -11.931 12.523 1.00 98.25 89 ASN A CA 1
ATOM 709 C C . ASN A 1 89 ? -13.920 -12.567 11.123 1.00 98.25 89 ASN A C 1
ATOM 711 O O . ASN A 1 89 ? -13.956 -13.789 11.005 1.00 98.25 89 ASN A O 1
ATOM 715 N N . LEU A 1 90 ? -13.773 -11.757 10.066 1.00 98.44 90 LEU A N 1
ATOM 716 C CA . LEU A 1 90 ? -13.624 -12.264 8.696 1.00 98.44 90 LEU A CA 1
ATOM 717 C C . LEU A 1 90 ? -12.350 -13.093 8.509 1.00 98.44 90 LEU A C 1
ATOM 719 O O . LEU A 1 90 ? -12.382 -14.101 7.810 1.00 98.44 90 LEU A O 1
ATOM 723 N N . SER A 1 91 ? -11.246 -12.689 9.137 1.00 98.50 91 SER A N 1
ATOM 724 C CA . SER A 1 91 ? -9.980 -13.424 9.120 1.00 98.50 91 SER A CA 1
ATOM 725 C C . SER A 1 91 ? -10.158 -14.838 9.665 1.00 98.50 91 SER A C 1
ATOM 727 O O . SER A 1 91 ? -9.739 -15.797 9.017 1.00 98.50 91 SER A O 1
ATOM 729 N N . GLN A 1 92 ? -10.829 -14.971 10.812 1.00 97.94 92 GLN A N 1
ATOM 730 C CA . GLN A 1 92 ? -11.110 -16.264 11.436 1.00 97.94 92 GLN A CA 1
ATOM 731 C C . GLN A 1 92 ? -12.068 -17.105 10.589 1.00 97.94 92 GLN A C 1
ATOM 733 O O . GLN A 1 92 ? -11.802 -18.278 10.342 1.00 97.94 92 GLN A O 1
ATOM 738 N N . GLU A 1 93 ? -13.162 -16.505 10.117 1.00 98.12 93 GLU A N 1
ATOM 739 C CA . GLU A 1 93 ? -14.196 -17.216 9.362 1.00 98.12 93 GLU A CA 1
ATOM 740 C C . GLU A 1 93 ? -13.688 -17.720 8.007 1.00 98.12 93 GLU A C 1
ATOM 742 O O . GLU A 1 93 ? -13.946 -18.859 7.626 1.00 98.12 93 GLU A O 1
ATOM 747 N N . LEU A 1 94 ? -12.946 -16.882 7.280 1.00 98.12 94 LEU A N 1
ATOM 748 C CA . LEU A 1 94 ? -12.486 -17.186 5.926 1.00 98.12 94 LEU A CA 1
ATOM 749 C C . LEU A 1 94 ? -11.074 -17.770 5.894 1.00 98.12 94 LEU A C 1
ATOM 751 O O . LEU A 1 94 ? -10.589 -18.110 4.813 1.00 98.12 94 LEU A O 1
ATOM 755 N N . SER A 1 95 ? -10.410 -17.893 7.050 1.00 97.88 95 SER A N 1
ATOM 756 C CA . SER A 1 95 ? -8.998 -18.279 7.156 1.00 97.88 95 SER A CA 1
ATOM 757 C C . SER A 1 95 ? -8.126 -17.417 6.236 1.00 97.88 95 SER A C 1
ATOM 759 O O . SER A 1 95 ? -7.484 -17.926 5.316 1.00 97.88 95 SER A O 1
ATOM 761 N N . ILE A 1 96 ? -8.196 -16.095 6.417 1.00 98.56 96 ILE A N 1
ATOM 762 C CA . ILE A 1 96 ? -7.363 -15.113 5.705 1.00 98.56 96 ILE A CA 1
ATOM 763 C C . ILE A 1 96 ? -6.460 -14.442 6.741 1.00 98.56 96 ILE A C 1
ATOM 765 O O . ILE A 1 96 ? -6.983 -13.931 7.735 1.00 98.56 96 ILE A O 1
ATOM 769 N N . PRO A 1 97 ? -5.130 -14.437 6.566 1.00 98.38 97 PRO A N 1
ATOM 770 C CA . PRO A 1 97 ? -4.218 -13.842 7.535 1.00 98.38 97 PRO A CA 1
ATOM 771 C C . PRO A 1 97 ? -4.426 -12.325 7.672 1.00 98.38 97 PRO A C 1
ATOM 773 O O . PRO A 1 97 ? -4.775 -11.632 6.717 1.00 98.38 97 PRO A O 1
ATOM 776 N N . LEU A 1 98 ? -4.196 -11.805 8.880 1.00 98.62 98 LEU A N 1
ATOM 777 C CA . LEU A 1 98 ? -4.202 -10.365 9.157 1.00 98.62 98 LEU A CA 1
ATOM 778 C C . LEU A 1 98 ? -2.808 -9.773 8.959 1.00 98.62 98 LEU A C 1
ATOM 780 O O . LEU A 1 98 ? -1.819 -10.446 9.233 1.00 98.62 98 LEU A O 1
ATOM 784 N N . ILE A 1 99 ? -2.721 -8.500 8.596 1.00 98.62 99 ILE A N 1
ATOM 785 C CA . ILE A 1 99 ? -1.478 -7.728 8.640 1.00 98.62 99 ILE A CA 1
ATOM 786 C C . ILE A 1 99 ? -1.721 -6.348 9.242 1.00 98.62 99 ILE A C 1
ATOM 788 O O . ILE A 1 99 ? -2.738 -5.719 8.961 1.00 98.62 99 ILE A O 1
ATOM 792 N N . ALA A 1 100 ? -0.790 -5.884 10.073 1.00 98.38 100 ALA A N 1
ATOM 793 C CA . ALA A 1 100 ? -0.826 -4.550 10.653 1.00 98.38 100 ALA A CA 1
ATOM 794 C C . ALA A 1 100 ? -0.042 -3.546 9.796 1.00 98.38 100 ALA A C 1
ATOM 796 O O . ALA A 1 100 ? 1.116 -3.778 9.456 1.00 98.38 100 ALA A O 1
ATOM 797 N N . THR A 1 101 ? -0.653 -2.404 9.496 1.00 98.19 101 THR A N 1
ATOM 798 C CA . THR A 1 101 ? -0.003 -1.260 8.835 1.00 98.19 101 THR A CA 1
ATOM 799 C C . THR A 1 101 ? -0.449 0.048 9.506 1.00 98.19 101 THR A C 1
ATOM 801 O O . THR A 1 101 ? -1.281 0.032 10.418 1.00 98.19 101 THR A O 1
ATOM 804 N N . ASN A 1 102 ? 0.118 1.191 9.101 1.00 97.19 102 ASN A N 1
ATOM 805 C CA . ASN A 1 102 ? -0.213 2.498 9.694 1.00 97.19 102 ASN A CA 1
ATOM 806 C C . ASN A 1 102 ? -0.581 3.598 8.679 1.00 97.19 102 ASN A C 1
ATOM 808 O O . ASN A 1 102 ? -0.674 4.757 9.067 1.00 97.19 102 ASN A O 1
ATOM 812 N N . ASP A 1 103 ? -0.767 3.250 7.399 1.00 96.25 103 ASP A N 1
ATOM 813 C CA . ASP A 1 103 ? -1.113 4.194 6.315 1.00 96.25 103 ASP A CA 1
ATOM 814 C C . ASP A 1 103 ? -0.282 5.494 6.358 1.00 96.25 103 ASP A C 1
ATOM 816 O O . ASP A 1 103 ? -0.795 6.606 6.484 1.00 96.25 103 ASP A O 1
ATOM 820 N N . VAL A 1 104 ? 1.042 5.340 6.366 1.00 97.12 104 VAL A N 1
ATOM 821 C CA . VAL A 1 104 ? 1.986 6.421 6.673 1.00 97.12 104 VAL A CA 1
ATOM 822 C C . VAL A 1 104 ? 1.967 7.501 5.590 1.00 97.12 104 VAL A C 1
ATOM 824 O O . VAL A 1 104 ? 2.177 7.212 4.415 1.00 97.12 104 VAL A O 1
ATOM 827 N N . HIS A 1 105 ? 1.780 8.758 5.998 1.00 97.12 105 HIS A N 1
ATOM 828 C CA . HIS A 1 105 ? 1.788 9.935 5.118 1.00 97.12 105 HIS A CA 1
ATOM 829 C C . HIS A 1 105 ? 2.911 10.930 5.444 1.00 97.12 105 HIS A C 1
ATOM 831 O O . HIS A 1 105 ? 3.224 11.791 4.625 1.00 97.12 105 HIS A O 1
ATOM 837 N N . TYR A 1 106 ? 3.509 10.836 6.631 1.00 97.50 106 TYR A N 1
ATOM 838 C CA . TYR A 1 106 ? 4.581 11.719 7.091 1.00 97.50 106 TYR A CA 1
ATOM 839 C C . TYR A 1 106 ? 5.511 10.983 8.064 1.00 97.50 106 TYR A C 1
ATOM 841 O O . TYR A 1 106 ? 5.198 9.887 8.523 1.00 97.50 106 TYR A O 1
ATOM 849 N N . LEU A 1 107 ? 6.692 11.543 8.335 1.00 97.69 107 LEU A N 1
ATOM 850 C CA . LEU A 1 107 ? 7.736 10.825 9.066 1.00 97.69 107 LEU A CA 1
ATOM 851 C C . LEU A 1 107 ? 7.492 10.842 10.578 1.00 97.69 107 LEU A C 1
ATOM 853 O O . LEU A 1 107 ? 7.359 9.777 11.175 1.00 97.69 107 LEU A O 1
ATOM 857 N N . ASN A 1 108 ? 7.397 12.028 11.184 1.00 97.94 108 ASN A N 1
ATOM 858 C CA . ASN A 1 108 ? 7.265 12.183 12.633 1.00 97.94 108 ASN A CA 1
ATOM 859 C C . ASN A 1 108 ? 5.859 12.633 13.019 1.00 97.94 108 ASN A C 1
ATOM 861 O O . ASN A 1 108 ? 5.159 13.275 12.240 1.00 97.94 108 ASN A O 1
ATOM 865 N N . LYS A 1 109 ? 5.443 12.357 14.254 1.00 96.62 109 LYS A N 1
ATOM 866 C CA . LYS A 1 109 ? 4.101 12.712 14.733 1.00 96.62 109 LYS A CA 1
ATOM 867 C C . LYS A 1 109 ? 3.809 14.215 14.630 1.00 96.62 109 LYS A C 1
ATOM 869 O O . LYS A 1 109 ? 2.685 14.610 14.319 1.00 96.62 109 LYS A O 1
ATOM 874 N N . GLU A 1 110 ? 4.819 15.047 14.854 1.00 97.31 110 GLU A N 1
ATOM 875 C CA . GLU A 1 110 ? 4.745 16.509 14.820 1.00 97.31 110 GLU A CA 1
ATOM 876 C C . GLU A 1 110 ? 4.506 17.054 13.400 1.00 97.31 110 GLU A C 1
ATOM 878 O O . GLU A 1 110 ? 3.948 18.143 13.241 1.00 97.31 110 GLU A O 1
ATOM 883 N N . ASP A 1 111 ? 4.836 16.275 12.362 1.00 97.88 111 ASP A N 1
ATOM 884 C CA . ASP A 1 111 ? 4.674 16.658 10.953 1.00 97.88 111 ASP A CA 1
ATOM 885 C C . ASP A 1 111 ? 3.200 16.657 10.503 1.00 97.88 111 ASP A C 1
ATOM 887 O O . ASP A 1 111 ? 2.881 17.118 9.404 1.00 97.88 111 ASP A O 1
ATOM 891 N N . ALA A 1 112 ? 2.268 16.218 11.358 1.00 96.81 112 ALA A N 1
ATOM 892 C CA . ALA A 1 112 ? 0.834 16.218 11.072 1.00 96.81 112 ALA A CA 1
ATOM 893 C C . ALA A 1 112 ? 0.308 17.607 10.658 1.00 96.81 112 ALA A C 1
ATOM 895 O O . ALA A 1 112 ? -0.543 17.714 9.773 1.00 96.81 112 ALA A O 1
ATOM 896 N N . GLN A 1 113 ? 0.826 18.688 11.256 1.00 95.50 113 GLN A N 1
ATOM 897 C CA . GLN A 1 113 ? 0.446 20.050 10.868 1.00 95.50 113 GLN A CA 1
ATOM 898 C C . GLN A 1 113 ? 0.994 20.425 9.484 1.00 95.50 113 GLN A C 1
ATOM 900 O O . GLN A 1 113 ? 0.291 21.064 8.701 1.00 95.50 113 GLN A O 1
ATOM 905 N N . ALA A 1 114 ? 2.226 20.020 9.166 1.00 96.88 114 ALA A N 1
ATOM 906 C CA . ALA A 1 114 ? 2.815 20.256 7.851 1.00 96.88 114 ALA A CA 1
ATOM 907 C C . ALA A 1 114 ? 2.040 19.503 6.757 1.00 96.88 114 ALA A C 1
ATOM 909 O O . ALA A 1 114 ? 1.737 20.079 5.712 1.00 96.88 114 ALA A O 1
ATOM 910 N N . GLN A 1 115 ? 1.629 18.261 7.033 1.00 97.06 115 GLN A N 1
ATOM 911 C CA . GLN A 1 115 ? 0.761 17.489 6.143 1.00 97.06 115 GLN A CA 1
ATOM 912 C C . GLN A 1 115 ? -0.591 18.180 5.909 1.00 97.06 115 GLN A 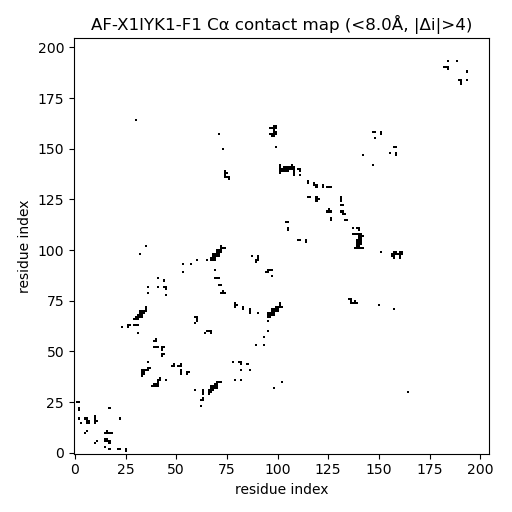C 1
ATOM 914 O O . GLN A 1 115 ? -1.095 18.207 4.785 1.00 97.06 115 GLN A O 1
ATOM 919 N N . ASP A 1 116 ? -1.179 18.770 6.951 1.00 95.25 116 ASP A N 1
ATOM 920 C CA . ASP A 1 116 ? -2.445 19.502 6.849 1.00 95.25 116 ASP A CA 1
ATOM 921 C C . ASP A 1 116 ? -2.327 20.731 5.925 1.00 95.25 116 ASP A C 1
ATOM 923 O O . ASP A 1 116 ? -3.192 20.988 5.083 1.00 95.25 116 ASP A O 1
ATOM 927 N N . VAL A 1 117 ? -1.210 21.459 6.025 1.00 96.56 117 VAL A N 1
ATOM 928 C CA . VAL A 1 117 ? -0.881 22.576 5.124 1.00 96.56 117 VAL A CA 1
ATOM 929 C C . VAL A 1 117 ? -0.684 22.089 3.688 1.00 96.56 117 VAL A C 1
ATOM 931 O O . VAL A 1 117 ? -1.199 22.714 2.759 1.00 96.56 117 VAL A O 1
ATOM 934 N N . LEU A 1 118 ? 0.011 20.967 3.487 1.00 96.94 118 LEU A N 1
ATOM 935 C CA . LEU A 1 118 ? 0.239 20.395 2.159 1.00 96.94 118 LEU A CA 1
ATOM 93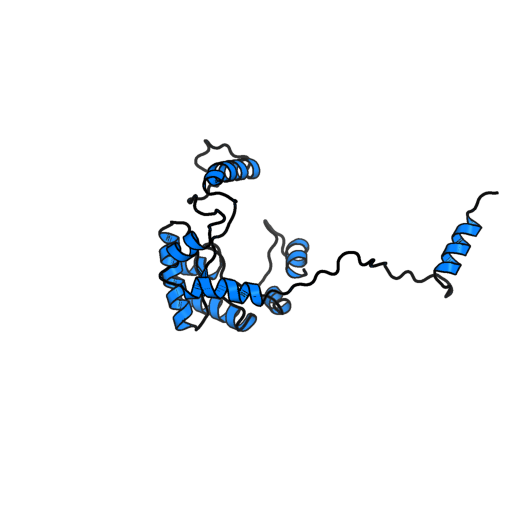6 C C . LEU A 1 118 ? -1.082 20.058 1.446 1.00 96.94 118 LEU A C 1
ATOM 938 O O . LEU A 1 118 ? -1.250 20.397 0.273 1.00 96.94 118 LEU A O 1
ATOM 942 N N . LEU A 1 119 ? -2.053 19.475 2.160 1.00 96.00 119 LEU A N 1
ATOM 943 C CA . LEU A 1 119 ? -3.395 19.218 1.622 1.00 96.00 119 LEU A CA 1
ATOM 944 C C . LEU A 1 119 ? -4.125 20.508 1.233 1.00 96.00 119 LEU A C 1
ATOM 946 O O . LEU A 1 119 ? -4.792 20.555 0.196 1.00 96.00 119 LEU A O 1
ATOM 950 N N . CYS A 1 120 ? -3.995 21.563 2.038 1.00 96.69 120 CYS A N 1
ATOM 951 C CA . CYS A 1 120 ? -4.580 22.867 1.731 1.00 96.69 120 CYS A CA 1
ATOM 952 C C . CYS A 1 120 ? -4.005 23.440 0.4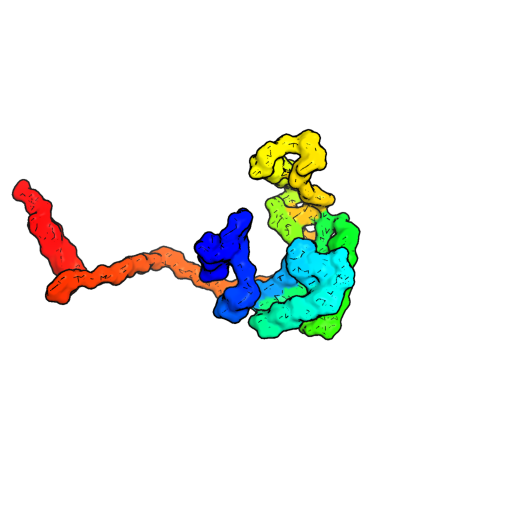30 1.00 96.69 120 CYS A C 1
ATOM 954 O O . CYS A 1 120 ? -4.767 23.862 -0.438 1.00 96.69 120 CYS A O 1
ATOM 956 N N . ILE A 1 121 ? -2.682 23.367 0.246 1.00 96.69 121 ILE A N 1
ATOM 957 C CA . ILE A 1 121 ? -2.013 23.800 -0.989 1.00 96.69 121 ILE A CA 1
ATOM 958 C C . ILE A 1 121 ? -2.531 23.001 -2.191 1.00 96.69 121 ILE A C 1
ATOM 960 O O . ILE A 1 121 ? -2.933 23.591 -3.191 1.00 96.69 121 ILE A O 1
ATOM 964 N N . GLN A 1 122 ? -2.582 21.669 -2.084 1.00 95.19 122 GLN A N 1
ATOM 965 C CA . GLN A 1 122 ? -3.032 20.795 -3.172 1.00 95.19 122 GLN A CA 1
ATOM 966 C C . GLN A 1 122 ? -4.489 21.052 -3.580 1.00 95.19 122 GLN A C 1
ATOM 968 O O . GLN A 1 122 ? -4.835 20.959 -4.756 1.00 95.19 122 GLN A O 1
ATOM 973 N N . THR A 1 123 ? -5.350 21.363 -2.612 1.00 94.38 123 THR A N 1
ATOM 974 C CA . THR A 1 123 ? -6.790 21.565 -2.833 1.00 94.38 123 THR A CA 1
ATOM 975 C C . THR A 1 123 ? -7.179 23.028 -3.054 1.00 94.38 123 THR A C 1
ATOM 977 O O . THR A 1 123 ? -8.361 23.323 -3.233 1.00 94.38 123 THR A O 1
ATOM 980 N N . GLY A 1 124 ? -6.208 23.950 -3.058 1.00 95.00 124 GLY A N 1
ATOM 981 C CA . GLY A 1 124 ? -6.454 25.386 -3.207 1.00 95.00 124 GLY A CA 1
ATOM 982 C C . GLY A 1 124 ? -7.284 25.980 -2.063 1.00 95.00 124 GLY A C 1
ATOM 983 O O . GLY A 1 124 ? -8.091 26.881 -2.290 1.00 95.00 124 GLY A O 1
ATOM 984 N N . LYS A 1 125 ? -7.133 25.450 -0.844 1.00 96.00 125 LYS A N 1
ATOM 985 C CA . LYS A 1 125 ? -7.844 25.875 0.371 1.00 96.00 125 LYS A CA 1
ATOM 986 C C . LYS A 1 125 ? -6.902 26.563 1.360 1.00 96.00 125 LYS A C 1
ATOM 988 O O . LYS A 1 125 ? -5.685 26.445 1.259 1.00 96.00 125 LYS A O 1
ATOM 993 N N . THR A 1 126 ? -7.461 27.280 2.333 1.00 95.38 126 THR A N 1
ATOM 994 C CA . THR A 1 126 ? -6.716 27.852 3.468 1.00 95.38 126 THR A CA 1
ATOM 995 C C . THR A 1 126 ? -6.949 27.020 4.728 1.00 95.38 126 THR A C 1
ATOM 997 O O . THR A 1 126 ? -7.926 26.278 4.808 1.00 95.38 126 THR A O 1
ATOM 1000 N N . LEU A 1 127 ? -6.078 27.152 5.737 1.00 93.88 127 LEU A N 1
ATOM 1001 C CA . LEU A 1 127 ? -6.242 26.447 7.018 1.00 93.88 127 LEU A CA 1
ATOM 1002 C C . LEU A 1 127 ? -7.539 26.822 7.751 1.00 93.88 127 LEU A C 1
ATOM 1004 O O . LEU A 1 127 ? -8.078 25.983 8.478 1.00 93.88 127 LEU A O 1
ATOM 1008 N N . ASP A 1 128 ? -8.027 28.044 7.527 1.00 95.00 128 ASP A N 1
ATOM 1009 C CA . ASP A 1 128 ? -9.240 28.592 8.139 1.00 95.00 128 ASP A CA 1
ATOM 1010 C C . ASP A 1 128 ? -10.539 28.102 7.468 1.00 95.00 128 ASP A C 1
ATOM 1012 O O . ASP A 1 128 ? -11.620 28.277 8.029 1.00 95.00 128 ASP A O 1
ATOM 1016 N N . ASP A 1 129 ? -10.470 27.490 6.276 1.00 93.44 129 ASP A N 1
ATOM 1017 C CA . ASP A 1 129 ? -11.653 26.944 5.597 1.00 93.44 129 ASP A CA 1
ATOM 1018 C C . ASP A 1 129 ? -12.162 25.698 6.343 1.00 93.44 129 ASP A C 1
ATOM 1020 O O . ASP A 1 129 ? -11.505 24.659 6.386 1.00 93.44 129 ASP A O 1
ATOM 1024 N N . THR A 1 130 ? -13.361 25.775 6.918 1.00 91.62 130 THR A N 1
ATOM 1025 C CA . THR A 1 130 ? -13.962 24.674 7.685 1.00 91.62 130 THR A CA 1
ATOM 1026 C C . THR A 1 130 ? -14.398 23.487 6.823 1.00 91.62 130 THR A C 1
ATOM 1028 O O . THR A 1 130 ? -14.554 22.387 7.348 1.00 91.62 130 THR A O 1
ATOM 1031 N N . ASN A 1 131 ? -14.559 23.680 5.511 1.00 91.62 131 ASN A N 1
ATOM 1032 C CA . ASN A 1 131 ? -14.948 22.651 4.544 1.00 91.62 131 ASN A CA 1
ATOM 1033 C C . ASN A 1 131 ? -13.749 22.090 3.760 1.00 91.62 131 ASN A C 1
ATOM 1035 O O . ASN A 1 131 ? -13.926 21.451 2.718 1.00 91.62 131 ASN A O 1
ATOM 1039 N N . ARG A 1 132 ? -12.518 22.344 4.214 1.00 93.06 132 ARG A N 1
ATOM 1040 C CA . ARG A 1 132 ? -11.309 21.810 3.579 1.00 93.06 132 ARG A CA 1
ATOM 1041 C C . ARG A 1 132 ? -11.127 20.318 3.845 1.00 93.06 132 ARG A C 1
ATOM 1043 O O . ARG A 1 132 ? -11.580 19.774 4.851 1.00 93.06 132 ARG A O 1
ATOM 1050 N N . LEU A 1 133 ? -10.379 19.667 2.960 1.00 91.19 133 LEU A N 1
ATOM 1051 C CA . LEU A 1 133 ? -9.915 18.307 3.199 1.00 91.19 133 LEU A CA 1
ATOM 1052 C C . LEU A 1 133 ? -8.908 18.309 4.359 1.00 91.19 133 LEU A C 1
ATOM 1054 O O . LEU A 1 133 ? -7.927 19.049 4.331 1.00 91.19 133 LEU A O 1
ATOM 1058 N N . LYS A 1 134 ? -9.158 17.474 5.369 1.00 91.62 134 LYS A N 1
ATOM 1059 C CA . LYS A 1 134 ? -8.294 17.287 6.537 1.00 91.62 134 LYS A CA 1
ATOM 1060 C C . LYS A 1 134 ? -8.363 15.839 7.010 1.00 91.62 134 LYS A C 1
ATOM 1062 O O . LYS A 1 134 ? -9.442 15.246 7.013 1.00 91.62 134 LYS A O 1
ATOM 1067 N N . PHE A 1 135 ? -7.241 15.288 7.464 1.00 91.06 135 PHE A N 1
ATOM 1068 C CA . PHE A 1 135 ? -7.252 14.016 8.182 1.00 91.06 135 PHE A CA 1
ATOM 1069 C C . PHE A 1 135 ? -7.811 14.190 9.596 1.00 91.06 135 PHE A C 1
ATOM 1071 O O . PHE A 1 135 ? -7.409 15.078 10.344 1.00 91.06 135 PHE A O 1
ATOM 1078 N N . SER A 1 136 ? -8.726 13.306 9.991 1.00 90.19 136 SER A N 1
ATOM 1079 C CA . SER A 1 136 ? -9.299 13.302 11.344 1.00 90.19 136 SER A CA 1
ATOM 1080 C C . SER A 1 136 ? -8.342 12.759 12.412 1.00 90.19 136 SER A C 1
ATOM 1082 O O . SER A 1 136 ? -8.705 12.732 13.583 1.00 90.19 136 SER A O 1
ATOM 1084 N N . SER A 1 137 ? -7.145 12.321 12.017 1.00 92.94 137 SER A N 1
ATOM 1085 C CA . SER A 1 137 ? -6.127 11.738 12.885 1.00 92.94 137 SER A CA 1
ATOM 1086 C C . SER A 1 137 ? -4.754 12.347 12.608 1.00 92.94 137 SER A C 1
ATOM 1088 O O . SER A 1 137 ? -4.445 12.696 11.471 1.00 92.94 137 SER A O 1
ATOM 1090 N N . SER A 1 138 ? -3.941 12.434 13.660 1.00 94.62 138 SER A N 1
ATOM 1091 C CA . SER A 1 138 ? -2.514 12.763 13.618 1.00 94.62 138 SER A CA 1
ATOM 1092 C C . SER A 1 138 ? -1.615 11.523 13.730 1.00 94.62 138 SER A C 1
ATOM 1094 O O . SER A 1 138 ? -0.404 11.652 13.890 1.00 94.62 138 SER A O 1
ATOM 1096 N N . GLU A 1 139 ? -2.181 10.320 13.662 1.00 96.44 139 GLU A N 1
ATOM 1097 C CA . GLU A 1 139 ? -1.474 9.055 13.889 1.00 96.44 139 GLU A CA 1
ATOM 1098 C C . GLU A 1 139 ? -0.884 8.431 12.609 1.00 96.44 139 GLU A C 1
ATOM 1100 O O . GLU A 1 139 ? -0.339 7.335 12.668 1.00 96.44 139 GLU A O 1
ATOM 1105 N N . LEU A 1 140 ? -0.946 9.122 11.465 1.00 96.75 140 LEU A N 1
ATOM 1106 C CA . LEU A 1 140 ? -0.481 8.653 10.146 1.00 96.75 140 LEU A CA 1
ATOM 1107 C C . LEU A 1 140 ? 1.036 8.865 9.931 1.00 96.75 140 LEU A C 1
ATOM 1109 O O . LEU A 1 140 ? 1.479 9.141 8.813 1.00 96.75 140 LEU A O 1
ATOM 1113 N N . TYR A 1 141 ? 1.831 8.784 11.003 1.00 98.06 141 TYR A N 1
ATOM 1114 C CA . TYR A 1 141 ? 3.292 8.911 10.951 1.00 98.06 141 TYR A CA 1
ATOM 1115 C C . TYR A 1 141 ? 3.990 7.550 10.881 1.00 98.06 141 TYR A C 1
ATOM 1117 O O . TYR A 1 141 ? 3.377 6.502 11.107 1.00 98.06 141 TYR A O 1
ATOM 1125 N N . PHE A 1 142 ? 5.289 7.556 10.590 1.00 98.19 142 PHE A N 1
ATOM 1126 C CA . PHE A 1 142 ? 6.110 6.353 10.599 1.00 98.19 142 PHE A CA 1
ATOM 1127 C C . PHE A 1 142 ? 6.423 5.931 12.043 1.00 98.19 142 PHE A C 1
ATOM 1129 O O . PHE A 1 142 ? 7.423 6.340 12.631 1.00 98.19 142 PHE A O 1
ATOM 1136 N N . ARG A 1 143 ? 5.519 5.141 12.631 1.00 97.69 143 ARG A N 1
ATOM 1137 C CA . ARG A 1 143 ? 5.651 4.607 13.992 1.00 97.69 143 ARG A CA 1
ATOM 1138 C C . ARG A 1 143 ? 6.873 3.708 14.140 1.00 97.69 143 ARG A C 1
ATOM 1140 O O . ARG A 1 143 ? 7.234 2.975 13.219 1.00 97.69 143 ARG A O 1
ATOM 1147 N N . SER A 1 144 ? 7.458 3.710 15.335 1.00 98.06 144 SER A N 1
ATOM 1148 C CA . SER A 1 144 ? 8.472 2.721 15.696 1.00 98.06 144 SER A CA 1
ATOM 1149 C C . SER A 1 144 ? 7.858 1.322 15.823 1.00 98.06 144 SER A C 1
ATOM 1151 O O . SER A 1 144 ? 6.648 1.163 16.024 1.00 98.06 144 SER A O 1
ATOM 1153 N N . SER A 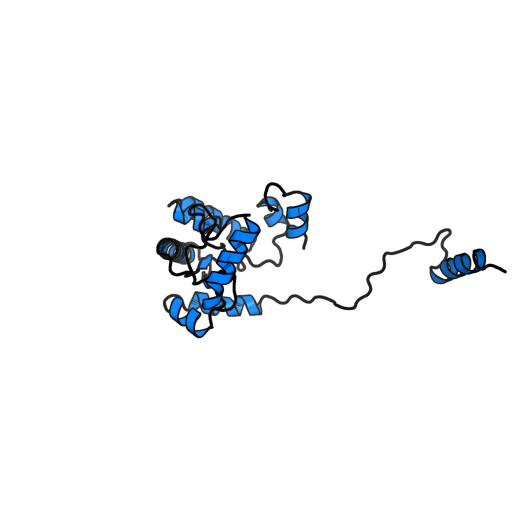1 145 ? 8.698 0.286 15.760 1.00 97.12 145 SER A N 1
ATOM 1154 C CA . SER A 1 145 ? 8.258 -1.095 15.994 1.00 97.12 145 SER A CA 1
ATOM 1155 C C . SER A 1 145 ? 7.601 -1.254 17.369 1.00 97.12 145 SER A C 1
ATOM 1157 O O . SER A 1 145 ? 6.545 -1.867 17.468 1.00 97.12 145 SER A O 1
ATOM 1159 N N . GLU A 1 146 ? 8.155 -0.624 18.410 1.00 98.06 146 GLU A N 1
ATOM 1160 C CA . GLU A 1 146 ? 7.614 -0.661 19.777 1.00 98.06 146 GLU A CA 1
ATOM 1161 C C . GLU A 1 146 ? 6.210 -0.040 19.861 1.00 98.06 146 GLU A C 1
ATOM 1163 O O . GLU A 1 146 ? 5.319 -0.567 20.533 1.00 98.06 146 GLU A O 1
ATOM 1168 N N . GLU A 1 147 ? 5.980 1.077 19.163 1.00 97.88 147 GLU A N 1
ATOM 1169 C CA . GLU A 1 147 ? 4.662 1.716 19.094 1.00 97.88 147 GLU A CA 1
ATOM 1170 C C . GLU A 1 147 ? 3.644 0.824 18.375 1.00 97.88 147 GLU A C 1
ATOM 1172 O O . GLU A 1 147 ? 2.507 0.681 18.841 1.00 97.88 147 GLU A O 1
ATOM 1177 N N . MET A 1 148 ? 4.046 0.202 17.264 1.00 98.12 148 MET A N 1
ATOM 1178 C CA . MET A 1 148 ? 3.200 -0.721 16.504 1.00 98.12 148 MET A CA 1
ATOM 1179 C C . MET A 1 148 ? 2.871 -1.984 17.306 1.00 98.12 148 MET A C 1
ATOM 1181 O O . MET A 1 148 ? 1.703 -2.365 17.387 1.00 98.12 148 MET A O 1
ATOM 1185 N N . GLU A 1 149 ? 3.857 -2.591 17.966 1.00 97.75 149 GLU A N 1
ATOM 1186 C CA . GLU A 1 149 ? 3.675 -3.755 18.841 1.00 97.75 149 GLU A CA 1
ATOM 1187 C C . GLU A 1 149 ? 2.747 -3.444 20.011 1.00 97.75 149 GLU A C 1
ATOM 1189 O O . GLU A 1 149 ? 1.850 -4.226 20.322 1.00 97.75 149 GLU A O 1
ATOM 1194 N N . LYS A 1 150 ? 2.905 -2.277 20.643 1.00 97.88 150 LYS A N 1
ATOM 1195 C CA . LYS A 1 150 ? 2.013 -1.849 21.723 1.00 97.88 150 LYS A CA 1
ATOM 1196 C C . LYS A 1 150 ? 0.577 -1.681 21.225 1.00 97.88 150 LYS A C 1
ATOM 1198 O O . LYS A 1 150 ? -0.356 -2.165 21.871 1.00 97.88 150 LYS A O 1
ATOM 1203 N N . THR A 1 151 ? 0.407 -1.025 20.078 1.00 96.81 151 THR A N 1
ATOM 1204 C CA . THR A 1 151 ? -0.897 -0.756 19.451 1.00 96.81 151 THR A CA 1
ATOM 1205 C C . THR A 1 151 ? -1.618 -2.056 19.087 1.00 96.81 151 THR A C 1
ATOM 1207 O O . THR A 1 151 ? -2.789 -2.241 19.419 1.00 96.81 151 THR A O 1
ATOM 1210 N N . PHE A 1 152 ? -0.897 -3.006 18.494 1.00 97.56 152 PHE A N 1
ATOM 1211 C CA . PHE A 1 152 ? -1.423 -4.302 18.064 1.00 97.56 152 PHE A CA 1
ATOM 1212 C C . PHE A 1 152 ? -1.072 -5.446 19.022 1.00 97.56 152 PHE A C 1
ATOM 1214 O O . PHE A 1 152 ? -1.069 -6.608 18.629 1.00 97.56 152 PHE A O 1
ATOM 1221 N N . SER A 1 153 ? -0.855 -5.150 20.305 1.00 97.38 153 SER A N 1
ATOM 1222 C CA . SER A 1 153 ? -0.503 -6.153 21.328 1.00 97.38 153 SER A CA 1
ATOM 1223 C C . SER A 1 153 ? -1.554 -7.259 21.497 1.00 97.38 153 SER A C 1
ATOM 1225 O O . SER A 1 153 ? -1.245 -8.364 21.935 1.00 97.38 153 SER A O 1
ATOM 1227 N N . HIS A 1 154 ? -2.798 -6.980 21.106 1.00 96.44 154 HIS A N 1
ATOM 1228 C CA . HIS A 1 154 ? -3.919 -7.918 21.078 1.00 96.44 154 HIS A CA 1
ATOM 1229 C C . HIS A 1 154 ? -3.986 -8.771 19.793 1.00 96.44 154 HIS A C 1
ATOM 1231 O O . HIS A 1 154 ? -4.787 -9.701 19.722 1.00 96.44 154 HIS A O 1
ATOM 1237 N N . LEU A 1 155 ? -3.165 -8.462 18.783 1.00 97.06 155 LEU A N 1
ATOM 1238 C CA . LEU A 1 155 ? -3.057 -9.149 17.489 1.00 97.06 155 LEU A CA 1
ATOM 1239 C C . LEU A 1 155 ? -1.576 -9.318 17.078 1.00 97.06 155 LEU A C 1
ATOM 1241 O O . LEU A 1 155 ? -1.181 -8.852 16.005 1.00 97.06 155 LEU A O 1
ATOM 1245 N N . PRO A 1 156 ? -0.732 -9.984 17.891 1.00 97.12 156 PRO A N 1
ATOM 1246 C CA . PRO A 1 156 ? 0.703 -10.109 17.613 1.00 97.12 156 PRO A CA 1
ATOM 1247 C C . PRO A 1 156 ? 0.997 -10.751 16.248 1.00 97.12 156 PRO A C 1
ATOM 1249 O O . PRO A 1 156 ? 1.948 -10.368 15.572 1.00 97.12 156 PRO A O 1
ATOM 1252 N N . GLN A 1 157 ? 0.136 -11.662 15.783 1.00 96.75 157 GLN A N 1
ATOM 1253 C CA . GLN A 1 157 ? 0.255 -12.296 14.471 1.00 96.75 157 GLN A CA 1
ATOM 1254 C C . GLN A 1 157 ? 0.175 -11.299 13.306 1.00 96.75 157 GLN A C 1
ATOM 1256 O O . GLN A 1 157 ? 0.821 -11.508 12.284 1.00 96.75 157 GLN A O 1
ATOM 1261 N N . ALA A 1 158 ? -0.583 -10.205 13.451 1.00 97.88 158 ALA A N 1
ATOM 1262 C CA . ALA A 1 158 ? -0.690 -9.185 12.410 1.00 97.88 158 ALA A CA 1
ATOM 1263 C C . ALA A 1 158 ? 0.633 -8.423 12.237 1.00 97.88 158 ALA A C 1
ATOM 1265 O O . ALA A 1 158 ? 0.981 -8.058 11.116 1.00 97.88 158 ALA A O 1
ATOM 1266 N N . ILE A 1 159 ? 1.384 -8.235 13.330 1.00 97.94 159 ILE A N 1
ATOM 1267 C CA . ILE A 1 159 ? 2.736 -7.667 13.307 1.00 97.94 159 ILE A CA 1
ATOM 1268 C C . ILE A 1 159 ? 3.721 -8.679 12.721 1.00 97.94 159 ILE A C 1
ATOM 1270 O O . ILE A 1 159 ? 4.449 -8.337 11.795 1.00 97.94 159 ILE A O 1
ATOM 1274 N N . SER A 1 160 ? 3.718 -9.936 13.175 1.00 97.06 160 SER A N 1
ATOM 1275 C CA . SER A 1 160 ? 4.641 -10.957 12.652 1.00 97.06 160 SER A CA 1
ATOM 1276 C C . SER A 1 160 ? 4.487 -11.183 11.142 1.00 97.06 160 SER A C 1
ATOM 1278 O O . SER A 1 160 ? 5.482 -11.352 10.442 1.00 97.06 160 SER A O 1
ATOM 1280 N N . ASN A 1 161 ? 3.260 -11.103 10.616 1.00 98.06 161 ASN A N 1
ATOM 1281 C CA . ASN A 1 161 ? 3.006 -11.222 9.180 1.00 98.06 161 ASN A CA 1
ATOM 1282 C C . ASN A 1 161 ? 3.644 -10.094 8.348 1.00 98.06 161 ASN A C 1
ATOM 1284 O O . ASN A 1 161 ? 3.921 -10.315 7.171 1.00 98.06 161 ASN A O 1
ATOM 1288 N N . THR A 1 162 ? 3.936 -8.923 8.931 1.00 97.38 162 THR A N 1
ATOM 1289 C CA . THR A 1 162 ? 4.648 -7.843 8.217 1.00 97.38 162 THR A CA 1
ATOM 1290 C C . THR A 1 162 ? 6.062 -8.268 7.814 1.00 97.38 162 THR A C 1
ATOM 1292 O O . THR A 1 162 ? 6.472 -8.034 6.677 1.00 97.38 162 THR A O 1
ATOM 1295 N N . ALA A 1 163 ? 6.778 -8.962 8.706 1.00 95.62 163 ALA A N 1
ATOM 1296 C CA . ALA A 1 163 ? 8.111 -9.488 8.434 1.00 95.62 163 ALA A CA 1
ATOM 1297 C C . ALA A 1 163 ? 8.059 -10.604 7.381 1.00 95.62 163 ALA A C 1
ATOM 1299 O O . ALA A 1 163 ? 8.837 -10.578 6.434 1.00 95.62 163 ALA A O 1
ATOM 1300 N N . LEU A 1 164 ? 7.074 -11.509 7.474 1.00 96.25 164 LEU A N 1
ATOM 1301 C CA . LEU A 1 164 ? 6.881 -12.574 6.482 1.00 96.25 164 LEU A CA 1
ATOM 1302 C C . LEU A 1 164 ? 6.633 -12.016 5.075 1.00 96.25 164 LEU A C 1
ATOM 1304 O O . LEU A 1 164 ? 7.204 -12.511 4.107 1.00 96.25 164 LEU A O 1
ATOM 1308 N N . ILE A 1 165 ? 5.802 -10.976 4.940 1.00 97.19 165 ILE A N 1
ATOM 1309 C CA . ILE A 1 165 ? 5.596 -10.321 3.640 1.00 97.19 165 ILE A CA 1
ATOM 1310 C C . ILE A 1 165 ? 6.888 -9.655 3.161 1.00 97.19 165 ILE A C 1
ATOM 1312 O O . ILE A 1 165 ? 7.236 -9.793 1.989 1.00 97.19 165 ILE A O 1
ATOM 1316 N N . SER A 1 166 ? 7.628 -8.980 4.045 1.00 96.44 166 SER A N 1
ATOM 1317 C CA . SER A 1 166 ? 8.917 -8.391 3.669 1.00 96.44 166 SER A CA 1
ATOM 1318 C C . SER A 1 166 ? 9.911 -9.438 3.160 1.00 96.44 166 SER A C 1
ATOM 1320 O O . SER A 1 166 ? 10.650 -9.144 2.228 1.00 96.44 166 SER A O 1
ATOM 1322 N N . GLU A 1 167 ? 9.928 -10.640 3.736 1.00 96.31 167 GLU A N 1
ATOM 1323 C CA . GLU A 1 167 ? 10.798 -11.743 3.304 1.00 96.31 167 GLU A CA 1
ATOM 1324 C C . GLU A 1 167 ? 10.369 -12.341 1.956 1.00 96.31 167 GLU A C 1
ATOM 1326 O O . GLU A 1 167 ? 11.216 -12.771 1.171 1.00 96.31 167 GLU A O 1
ATOM 1331 N N . LYS A 1 168 ? 9.063 -12.346 1.652 1.00 96.44 168 LYS A N 1
ATOM 1332 C CA . LYS A 1 168 ? 8.532 -12.772 0.346 1.00 96.44 168 LYS A CA 1
ATOM 1333 C C . LYS A 1 168 ? 8.915 -11.806 -0.784 1.00 96.44 168 LYS A C 1
ATOM 1335 O O . LYS A 1 168 ? 9.129 -12.235 -1.918 1.00 96.44 168 LYS A O 1
ATOM 1340 N N . CYS A 1 169 ? 9.005 -10.511 -0.491 1.00 97.25 169 CYS A N 1
ATOM 1341 C CA . CYS A 1 169 ? 9.250 -9.463 -1.480 1.00 97.25 169 CYS A CA 1
ATOM 1342 C C . CYS A 1 169 ? 10.726 -9.378 -1.904 1.00 97.25 169 CYS A C 1
ATOM 1344 O O . CYS A 1 169 ? 11.516 -8.657 -1.301 1.00 97.25 169 CYS A O 1
ATOM 1346 N N . ASN A 1 170 ? 11.078 -10.043 -3.008 1.00 96.00 170 ASN A N 1
ATOM 1347 C CA . ASN A 1 170 ? 12.426 -10.020 -3.587 1.00 96.00 170 ASN A CA 1
ATOM 1348 C C . ASN A 1 170 ? 12.375 -9.519 -5.038 1.00 96.00 170 ASN A C 1
ATOM 1350 O O . ASN A 1 170 ? 12.223 -10.302 -5.973 1.00 96.00 170 ASN A O 1
ATOM 1354 N N . LEU A 1 171 ? 12.463 -8.200 -5.226 1.00 95.06 171 LEU A N 1
ATOM 1355 C CA . LEU A 1 171 ? 12.470 -7.568 -6.547 1.00 95.06 171 LEU A CA 1
ATOM 1356 C C . LEU A 1 171 ? 13.889 -7.133 -6.921 1.00 95.06 171 LEU A C 1
ATOM 1358 O O . LEU A 1 171 ? 14.447 -6.228 -6.303 1.00 95.06 171 LEU A O 1
ATOM 1362 N N . GLU A 1 172 ? 14.438 -7.721 -7.979 1.00 94.69 172 GLU A N 1
ATOM 1363 C CA . GLU A 1 172 ? 15.710 -7.293 -8.558 1.00 94.69 172 GLU A CA 1
ATOM 1364 C C . GLU A 1 172 ? 15.470 -6.341 -9.734 1.00 94.69 172 GLU A C 1
ATOM 1366 O O . GLU A 1 172 ? 14.761 -6.661 -10.690 1.00 94.69 172 GLU A O 1
ATOM 1371 N N . LEU A 1 173 ? 16.079 -5.156 -9.671 1.00 93.94 173 LEU A N 1
ATOM 1372 C CA . LEU A 1 173 ? 16.092 -4.192 -10.767 1.00 93.94 173 LEU A CA 1
ATOM 1373 C C . LEU A 1 173 ? 17.499 -4.154 -11.365 1.00 93.94 173 LEU A C 1
ATOM 1375 O O . LEU A 1 173 ? 18.452 -3.752 -10.699 1.00 93.94 173 LEU A O 1
ATOM 1379 N N . GLU A 1 174 ? 17.635 -4.563 -12.626 1.00 93.25 174 GLU A N 1
ATOM 1380 C CA . GLU A 1 174 ? 18.916 -4.536 -13.336 1.00 93.25 174 GLU A CA 1
ATOM 1381 C C . GLU A 1 174 ? 19.266 -3.090 -13.722 1.00 93.25 174 GLU A C 1
ATOM 1383 O O . GLU A 1 174 ? 18.819 -2.556 -14.738 1.00 93.25 174 GLU A O 1
ATOM 1388 N N . LEU A 1 175 ? 20.047 -2.424 -12.872 1.00 94.00 175 LEU A N 1
ATOM 1389 C CA . LEU A 1 175 ? 20.491 -1.048 -13.091 1.00 94.00 175 LEU A CA 1
ATOM 1390 C C . LEU A 1 175 ? 21.789 -1.010 -13.907 1.00 94.00 175 LEU A C 1
ATOM 1392 O O . LEU A 1 175 ? 22.649 -1.878 -13.791 1.00 94.00 175 LEU A O 1
ATOM 1396 N N . GLY A 1 176 ? 21.956 0.032 -14.725 1.00 92.88 176 GLY A N 1
ATOM 1397 C CA . GLY A 1 176 ? 23.187 0.260 -15.494 1.00 92.88 176 GLY A CA 1
ATOM 1398 C C . GLY A 1 176 ? 23.314 -0.557 -16.784 1.00 92.88 176 GLY A C 1
ATOM 1399 O O . GLY A 1 176 ? 24.288 -0.387 -17.516 1.00 92.88 176 GLY A O 1
ATOM 1400 N N . LYS A 1 177 ? 22.327 -1.397 -17.112 1.00 93.88 177 LYS A N 1
ATOM 1401 C CA . LYS A 1 177 ? 22.268 -2.085 -18.403 1.00 93.88 177 LYS A CA 1
ATOM 1402 C C . LYS A 1 177 ? 21.754 -1.167 -19.499 1.00 93.88 177 LYS A C 1
ATOM 1404 O O . LYS A 1 177 ? 20.719 -0.515 -19.373 1.00 93.88 177 LYS A O 1
ATOM 1409 N N . ILE A 1 178 ? 22.475 -1.154 -20.611 1.00 92.81 178 ILE A N 1
ATOM 1410 C CA . ILE A 1 178 ? 22.077 -0.419 -21.805 1.00 92.81 178 ILE A CA 1
ATOM 1411 C C . ILE A 1 178 ? 21.115 -1.298 -22.612 1.00 92.81 178 ILE A C 1
ATOM 1413 O O . ILE A 1 178 ? 21.493 -2.360 -23.102 1.00 92.81 178 ILE A O 1
ATOM 1417 N N . HIS A 1 179 ? 19.882 -0.826 -22.791 1.00 90.50 179 HIS A N 1
ATOM 1418 C CA . HIS A 1 179 ? 18.892 -1.440 -23.675 1.00 90.50 179 HIS A CA 1
ATOM 1419 C C . HIS A 1 179 ? 18.765 -0.609 -24.958 1.00 90.50 179 HIS A C 1
ATOM 1421 O O . HIS A 1 179 ? 17.988 0.343 -25.016 1.00 90.50 179 HIS A O 1
ATOM 1427 N N . LEU A 1 180 ? 19.557 -0.940 -25.983 1.00 92.19 180 LEU A N 1
ATOM 1428 C CA . LEU A 1 180 ? 19.473 -0.276 -27.288 1.00 92.19 180 LEU A CA 1
ATOM 1429 C C . LEU A 1 180 ? 18.339 -0.881 -28.129 1.00 92.19 180 LEU A C 1
ATOM 1431 O O . LEU A 1 180 ? 18.233 -2.109 -28.205 1.00 92.19 180 LEU A O 1
ATOM 1435 N N . PRO A 1 181 ? 17.517 -0.058 -28.807 1.00 92.62 181 PRO A N 1
ATOM 1436 C CA . PRO A 1 181 ? 16.601 -0.553 -29.823 1.00 92.62 181 PRO A CA 1
ATOM 1437 C C . PRO A 1 181 ? 17.357 -1.312 -30.913 1.00 92.62 181 PRO A C 1
ATOM 1439 O O . PRO A 1 181 ? 18.445 -0.914 -31.334 1.00 92.62 181 PRO A O 1
ATOM 1442 N N . VAL A 1 182 ? 16.754 -2.387 -31.415 1.00 89.44 182 VAL A N 1
ATOM 1443 C CA . VAL A 1 182 ? 17.325 -3.128 -32.539 1.00 89.44 182 VAL A CA 1
ATOM 1444 C C . VAL A 1 182 ? 17.129 -2.310 -33.812 1.00 89.44 182 VAL A C 1
ATOM 1446 O O . VAL A 1 182 ? 16.029 -2.253 -34.360 1.00 89.44 182 VAL A O 1
ATOM 1449 N N . TYR A 1 183 ? 18.203 -1.694 -34.302 1.00 91.06 183 TYR A N 1
ATOM 1450 C CA . TYR A 1 183 ? 18.233 -1.130 -35.647 1.00 91.06 183 TYR A CA 1
ATOM 1451 C C . TYR A 1 183 ? 18.585 -2.230 -36.651 1.00 91.06 183 TYR A C 1
ATOM 1453 O O . TYR A 1 183 ? 19.510 -3.011 -36.436 1.00 91.06 183 TYR A O 1
ATOM 1461 N N . ARG A 1 184 ? 17.839 -2.309 -37.753 1.00 91.19 184 ARG A N 1
ATOM 1462 C CA . ARG A 1 184 ? 18.165 -3.187 -38.882 1.00 91.19 184 ARG A CA 1
ATOM 1463 C C . ARG A 1 184 ? 18.679 -2.305 -40.004 1.00 91.19 184 ARG A C 1
ATOM 1465 O O . ARG A 1 184 ? 17.903 -1.533 -40.564 1.00 91.19 184 ARG A O 1
ATOM 1472 N N . ALA A 1 185 ? 19.974 -2.389 -40.291 1.00 92.31 185 ALA A N 1
ATOM 1473 C CA . ALA A 1 185 ? 20.544 -1.615 -41.380 1.00 92.31 185 ALA A CA 1
ATOM 1474 C C . ALA A 1 185 ? 19.948 -2.068 -42.731 1.00 92.31 185 ALA A C 1
ATOM 1476 O O . ALA A 1 185 ? 19.672 -3.262 -42.909 1.00 92.31 185 ALA A O 1
ATOM 1477 N N . PRO A 1 186 ? 19.732 -1.135 -43.676 1.00 91.62 186 PRO A N 1
ATOM 1478 C CA . PRO A 1 186 ? 19.327 -1.466 -45.037 1.00 91.62 186 PRO A CA 1
ATOM 1479 C C . PRO A 1 186 ? 20.299 -2.438 -45.714 1.00 91.62 186 PRO A C 1
ATOM 1481 O O . PRO A 1 186 ? 21.470 -2.528 -45.340 1.00 91.62 186 PRO A O 1
ATOM 1484 N N . ASP A 1 187 ? 19.800 -3.160 -46.718 1.00 87.75 187 ASP A N 1
ATOM 1485 C CA . ASP A 1 187 ? 20.588 -4.024 -47.612 1.00 87.75 187 ASP A CA 1
ATOM 1486 C C . ASP A 1 187 ? 21.399 -5.135 -46.918 1.00 87.75 187 ASP A C 1
ATOM 1488 O O . ASP A 1 187 ? 22.305 -5.721 -47.506 1.00 87.75 187 ASP A O 1
ATOM 1492 N N . GLY A 1 188 ? 21.061 -5.463 -45.666 1.00 86.56 188 GLY A N 1
ATOM 1493 C CA . GLY A 1 188 ? 21.728 -6.520 -44.901 1.00 86.56 188 GLY A CA 1
ATOM 1494 C C . GLY A 1 188 ? 23.111 -6.140 -44.366 1.00 86.56 188 GLY A C 1
ATOM 1495 O O . GLY A 1 188 ? 23.842 -7.025 -43.926 1.00 86.56 188 GLY A O 1
ATOM 1496 N N . HIS A 1 189 ? 23.473 -4.853 -44.378 1.00 85.44 189 HIS A N 1
ATOM 1497 C CA . HIS A 1 189 ? 24.707 -4.379 -43.753 1.00 85.44 189 HIS A CA 1
ATOM 1498 C C . HIS A 1 189 ? 24.750 -4.713 -42.253 1.00 85.44 189 HIS A C 1
ATOM 1500 O O . HIS A 1 189 ? 23.719 -4.732 -41.573 1.00 85.44 189 HIS A O 1
ATOM 1506 N N . ASN A 1 190 ? 25.951 -4.913 -41.703 1.00 92.81 190 ASN A N 1
ATOM 1507 C CA . ASN A 1 190 ? 26.106 -4.863 -40.250 1.00 92.81 190 ASN A CA 1
ATOM 1508 C C . ASN A 1 190 ? 26.084 -3.401 -39.756 1.00 92.81 190 ASN A C 1
ATOM 1510 O O . ASN A 1 190 ? 26.297 -2.458 -40.523 1.00 92.81 190 ASN A O 1
ATOM 1514 N N . LEU A 1 191 ? 25.775 -3.208 -38.469 1.00 93.12 191 LEU A N 1
ATOM 1515 C CA . LEU A 1 191 ? 25.572 -1.876 -37.889 1.00 93.12 191 LEU A CA 1
ATOM 1516 C C . LEU A 1 191 ? 26.822 -0.993 -37.965 1.00 93.12 191 LEU A C 1
ATOM 1518 O O . LEU A 1 191 ? 26.703 0.192 -38.274 1.00 93.12 191 LEU A O 1
ATOM 1522 N N . ASP A 1 192 ? 28.000 -1.570 -37.736 1.00 93.69 192 ASP A N 1
ATOM 1523 C CA . ASP A 1 192 ? 29.268 -0.838 -37.733 1.00 93.69 192 ASP A CA 1
ATOM 1524 C C . ASP A 1 192 ? 29.661 -0.376 -39.143 1.00 93.69 192 ASP A C 1
ATOM 1526 O O . ASP A 1 192 ? 30.105 0.758 -39.334 1.00 93.69 192 ASP A O 1
ATOM 1530 N N . GLU A 1 193 ? 29.463 -1.228 -40.151 1.00 93.44 193 GLU A N 1
ATOM 1531 C CA . GLU A 1 193 ? 29.659 -0.899 -41.565 1.00 93.44 193 GLU A CA 1
ATOM 1532 C C . GLU A 1 193 ? 28.701 0.191 -42.019 1.00 93.44 193 GLU A C 1
ATOM 1534 O O . GLU A 1 193 ? 29.122 1.151 -42.665 1.00 93.44 193 GLU A O 1
ATOM 1539 N N . TYR A 1 194 ? 27.421 0.065 -41.667 1.00 95.25 194 TYR A N 1
ATOM 1540 C CA . TYR A 1 194 ? 26.421 1.047 -42.055 1.00 95.25 194 TYR A CA 1
ATOM 1541 C C . TYR A 1 194 ? 26.683 2.405 -41.396 1.00 95.25 194 TYR A C 1
ATOM 1543 O O . TYR A 1 194 ? 26.635 3.436 -42.069 1.00 95.25 194 TYR A O 1
ATOM 1551 N N . LEU A 1 195 ? 27.049 2.418 -40.110 1.00 94.69 195 LEU A N 1
ATOM 1552 C CA . LEU A 1 195 ? 27.457 3.638 -39.417 1.00 94.69 195 LEU A CA 1
ATOM 1553 C C . LEU A 1 195 ? 28.681 4.270 -40.088 1.00 94.69 195 LEU A C 1
ATOM 1555 O O . LEU A 1 195 ? 28.677 5.467 -40.374 1.00 94.69 195 LEU A O 1
ATOM 1559 N N . ARG A 1 196 ? 29.707 3.469 -40.402 1.00 94.31 196 ARG A N 1
ATOM 1560 C CA . ARG A 1 196 ? 30.910 3.944 -41.097 1.00 94.31 196 ARG A CA 1
ATOM 1561 C C . ARG A 1 196 ? 30.580 4.545 -42.463 1.00 94.31 196 ARG A C 1
ATOM 1563 O O . ARG A 1 196 ? 31.079 5.627 -42.761 1.00 94.31 196 ARG A O 1
ATOM 1570 N N . LYS A 1 197 ? 29.737 3.879 -43.259 1.00 92.81 197 LYS A N 1
ATOM 1571 C CA . LYS A 1 197 ? 29.276 4.362 -44.569 1.00 92.81 197 LYS A CA 1
ATOM 1572 C C . LYS A 1 197 ? 28.614 5.735 -44.440 1.00 92.81 197 LYS A C 1
ATOM 1574 O O . LYS A 1 197 ? 29.027 6.671 -45.116 1.00 92.81 197 LYS A O 1
ATOM 1579 N N . LEU A 1 198 ? 27.664 5.883 -43.511 1.00 94.25 198 LEU A N 1
ATOM 1580 C CA . LEU A 1 198 ? 26.977 7.157 -43.269 1.00 94.25 198 LEU A CA 1
ATOM 1581 C C . LEU A 1 198 ? 27.928 8.277 -42.825 1.00 94.25 198 LEU A C 1
ATOM 1583 O O . LEU A 1 198 ? 27.744 9.427 -43.223 1.00 94.25 198 LEU A O 1
ATOM 1587 N N . CYS A 1 199 ? 28.925 7.962 -41.993 1.00 95.44 199 CYS A N 1
ATOM 1588 C CA . CYS A 1 199 ? 29.944 8.927 -41.576 1.00 95.44 199 CYS A CA 1
ATOM 1589 C C . CYS A 1 199 ? 30.810 9.380 -42.758 1.00 95.44 199 CYS A C 1
ATOM 1591 O O . CYS A 1 199 ? 31.081 10.569 -42.885 1.00 95.44 199 CYS A O 1
ATOM 1593 N N . GLN A 1 200 ? 31.231 8.449 -43.617 1.00 94.31 200 GLN A N 1
ATOM 1594 C CA . GLN A 1 200 ? 32.067 8.744 -44.784 1.00 94.31 200 GLN A CA 1
ATOM 1595 C C . GLN A 1 200 ? 31.319 9.560 -45.843 1.00 94.31 200 GLN A C 1
ATOM 1597 O O . GLN A 1 200 ? 31.882 10.506 -46.376 1.00 94.31 200 GLN A O 1
ATOM 1602 N N . GLU A 1 201 ? 30.048 9.247 -46.107 1.00 94.31 201 GLU A N 1
ATOM 1603 C CA . GLU A 1 201 ? 29.210 9.975 -47.075 1.00 94.31 201 GLU A CA 1
ATOM 1604 C C . GLU A 1 201 ? 28.940 11.437 -46.682 1.00 94.31 201 GLU A C 1
ATOM 1606 O O . GLU A 1 201 ? 28.578 12.246 -47.535 1.00 94.31 201 GLU A O 1
ATOM 1611 N N . ARG A 1 202 ? 29.067 11.779 -45.394 1.00 92.75 202 ARG A N 1
ATOM 1612 C CA . ARG A 1 202 ? 28.745 13.112 -44.859 1.00 92.75 202 ARG A CA 1
ATOM 1613 C C . ARG A 1 202 ? 29.943 13.872 -44.305 1.00 92.7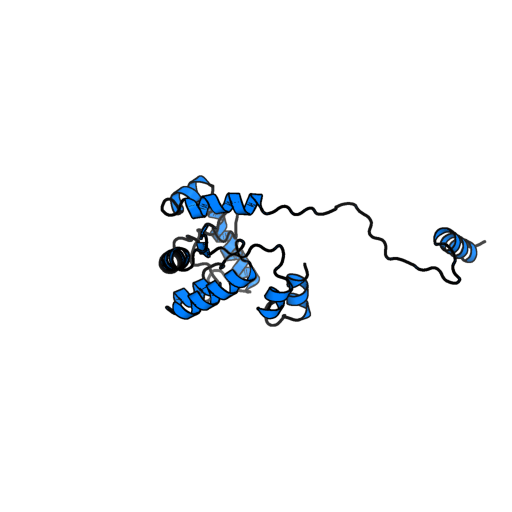5 202 ARG A C 1
ATOM 1615 O O . ARG A 1 202 ? 29.747 14.968 -43.780 1.00 92.75 202 ARG A O 1
ATOM 1622 N N . LEU A 1 203 ? 31.147 13.309 -44.382 1.00 90.81 203 LEU A N 1
ATOM 1623 C CA . LEU A 1 203 ? 32.352 14.030 -43.998 1.00 90.81 203 LEU A CA 1
ATOM 1624 C C . LEU A 1 203 ? 32.605 15.129 -45.049 1.00 90.81 203 LEU A C 1
ATOM 1626 O O . LEU A 1 203 ? 32.723 14.790 -46.226 1.00 90.81 203 LEU A O 1
ATOM 1630 N N . PRO A 1 204 ? 32.643 16.420 -44.675 1.00 78.00 204 PRO A N 1
ATOM 1631 C CA . PRO A 1 204 ? 33.053 17.477 -45.595 1.00 78.00 204 PRO A CA 1
ATOM 1632 C C . PRO A 1 204 ? 34.530 17.315 -45.974 1.00 78.00 204 PRO A C 1
ATOM 1634 O O . PRO A 1 204 ? 35.300 16.772 -45.176 1.00 78.00 204 PRO A O 1
ATOM 1637 N N . ASP A 1 205 ? 34.899 17.821 -47.154 1.00 72.94 205 ASP A N 1
ATOM 1638 C CA . ASP A 1 205 ? 36.301 17.957 -47.583 1.00 72.94 205 ASP A CA 1
ATOM 1639 C C . ASP A 1 205 ? 37.120 18.860 -46.639 1.00 72.94 205 ASP A C 1
ATOM 1641 O O . ASP A 1 205 ? 36.580 19.897 -46.174 1.00 72.94 205 ASP A O 1
#

Solvent-accessible surface area (backbone atoms only — not comparable to full-atom values): 12194 Å² total; per-residue (Å²): 114,64,68,63,53,44,8,59,76,74,39,51,74,97,52,63,37,78,54,72,68,58,44,67,76,66,37,81,98,48,75,46,64,41,44,58,72,83,20,71,43,37,37,30,44,74,69,71,35,53,71,60,25,50,54,52,50,50,51,46,34,71,67,38,46,93,36,29,33,44,48,36,54,78,52,87,46,74,70,44,53,56,33,40,57,52,49,53,51,48,22,66,75,69,71,34,53,49,29,53,53,53,78,64,79,41,64,49,61,81,42,43,60,58,53,47,52,50,45,18,62,78,70,76,45,54,93,83,47,88,87,50,78,71,76,98,50,59,51,34,21,60,70,53,71,69,57,50,48,63,73,35,60,92,43,56,62,17,53,56,40,46,55,54,52,57,70,67,64,80,85,85,76,87,74,92,68,85,84,76,81,89,80,79,50,72,98,76,44,53,67,69,58,47,51,48,49,56,51,62,79,65,56,78,134

Mean predicted aligned error: 4.76 Å

Secondary structure (DSSP, 8-state):
-HHHHHHHHTS-SSS----HHHHHHS-TT--EE--STTSHHHHHHHTT-HHHHHHHHHHHHHHHGGGEEEEEE-SS-HHHHHHHHHHHHHHHHHT--EEEE----BSSGGGHHHHHHHHHHHHT--TT-TTS---S-S--B---HHHHHHHTTT-HHHHHHHHHHHHH-------S---------GGG--HHHHHHHHHHHT---